Protein AF-V4BRK0-F1 (afdb_monomer_lite)

Sequence (216 aa):
MAEYRLHLIKKYFLTGMKQGEILQSLSERNGINLSRRQLQNIMYAENLYKRRNWADIMTVVEFIMEEHIGSGSLHGYRWMYQKLKQNGLKSRKEEVRLLMSILDPEGDELDSVTEVWDNHIIRPTTNQHVPSGRPIVMFSAPELYNVQDYKTLIENNQILICREETMFRKAIPCDEDIYDICMLLMIENAMQYPTDAYKALDLYLELRETILEILR

Secondary structure (DSSP, 8-state):
-HHHHHHHHHHHHHTT--HHHHHHHHHHHH-----HHHHHHHHHHTT--TT--PPPHHHHHHHHHHHHHTGGGG--HHHHHHHHHHTT----HHHHHHHHHHH-HHHHHHHHHHHHHHT--BPP-S-TTS--BS--HHHH-GGGGTPPP------HHHHHHHHHHS----S-SS-HHHHHHHHHHHHHTTPPPPSSHHHHHHHHHHHHHHHHHHT-

Structure (mmCIF, N/CA/C/O backbone):
data_AF-V4BRK0-F1
#
_entry.id   AF-V4BRK0-F1
#
loop_
_atom_site.group_PDB
_atom_site.id
_atom_site.type_symbol
_atom_site.label_atom_id
_atom_site.label_alt_id
_atom_site.label_comp_id
_atom_site.label_asym_id
_atom_site.label_entity_id
_atom_site.label_seq_id
_atom_site.pdbx_PDB_ins_code
_atom_site.Cartn_x
_atom_site.Cartn_y
_atom_site.Cartn_z
_atom_site.occupancy
_atom_site.B_iso_or_equiv
_atom_site.auth_seq_id
_atom_site.auth_comp_id
_atom_site.auth_asym_id
_atom_site.auth_atom_id
_atom_site.pdbx_PDB_model_num
ATOM 1 N N . MET A 1 1 ? -46.932 0.886 6.766 1.00 58.09 1 MET A N 1
ATOM 2 C CA . MET A 1 1 ? -46.090 0.463 7.918 1.00 58.09 1 MET A CA 1
ATOM 3 C C . MET A 1 1 ? -44.805 -0.261 7.504 1.00 58.09 1 MET A C 1
ATOM 5 O O . MET A 1 1 ? -43.752 0.093 8.021 1.00 58.09 1 MET A O 1
ATOM 9 N N . ALA A 1 2 ? -44.845 -1.239 6.587 1.00 65.31 2 ALA A N 1
ATOM 10 C CA . ALA A 1 2 ? -43.646 -1.986 6.173 1.00 65.31 2 ALA A CA 1
ATOM 11 C C . ALA A 1 2 ? -42.580 -1.120 5.463 1.00 65.31 2 ALA A C 1
ATOM 13 O O . ALA A 1 2 ? -41.396 -1.260 5.763 1.00 65.31 2 ALA A O 1
ATOM 14 N N . GLU A 1 3 ? -42.9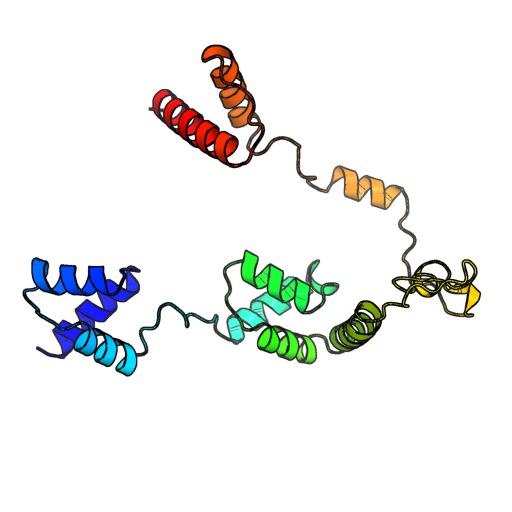96 -0.185 4.604 1.00 74.25 3 GLU A N 1
ATOM 15 C CA . GLU A 1 3 ? -42.093 0.742 3.896 1.00 74.25 3 GLU A CA 1
ATOM 16 C C . GLU A 1 3 ? -41.382 1.721 4.837 1.00 74.25 3 GLU A C 1
ATOM 18 O O . GLU A 1 3 ? -40.178 1.927 4.721 1.00 74.25 3 GLU A O 1
ATOM 23 N N . TYR A 1 4 ? -42.094 2.261 5.832 1.00 81.19 4 TYR A N 1
ATOM 24 C CA . TYR A 1 4 ? -41.513 3.152 6.843 1.00 81.19 4 TYR A CA 1
ATOM 25 C C . TYR A 1 4 ? -40.415 2.451 7.658 1.00 81.19 4 TYR A C 1
ATOM 27 O O . TYR A 1 4 ? -39.326 2.990 7.859 1.00 81.19 4 TYR A O 1
ATOM 35 N N . ARG A 1 5 ? -40.666 1.198 8.058 1.00 83.44 5 ARG A N 1
ATOM 36 C CA . ARG A 1 5 ? -39.681 0.355 8.748 1.00 83.44 5 ARG A CA 1
ATOM 37 C C . ARG A 1 5 ? -38.446 0.100 7.882 1.00 83.44 5 ARG A C 1
ATOM 39 O O . ARG A 1 5 ? -37.326 0.187 8.377 1.00 83.44 5 ARG A O 1
ATOM 46 N N . LEU A 1 6 ? -38.645 -0.215 6.603 1.00 84.88 6 LEU A N 1
ATOM 47 C CA . LEU A 1 6 ? -37.551 -0.464 5.668 1.00 84.88 6 LEU A CA 1
ATOM 48 C C . LEU A 1 6 ? -36.697 0.791 5.441 1.00 84.88 6 LEU A C 1
ATOM 50 O O . LEU A 1 6 ? -35.468 0.710 5.453 1.00 84.88 6 LEU A O 1
ATOM 54 N N . HIS A 1 7 ? -37.335 1.952 5.292 1.00 86.81 7 HIS A N 1
ATOM 55 C CA . HIS A 1 7 ? -36.650 3.232 5.136 1.00 86.81 7 HIS A CA 1
ATOM 56 C C . HIS A 1 7 ? -35.736 3.545 6.333 1.00 86.81 7 HIS A C 1
ATOM 58 O O . HIS A 1 7 ? -34.575 3.906 6.143 1.00 86.81 7 HIS A O 1
ATOM 64 N N . LEU A 1 8 ? -36.215 3.334 7.564 1.00 86.38 8 LEU A N 1
ATOM 65 C CA . LEU A 1 8 ? -35.407 3.522 8.775 1.00 86.38 8 LEU A CA 1
ATOM 66 C C . LEU A 1 8 ? -34.223 2.549 8.848 1.00 86.38 8 LEU A C 1
ATOM 68 O O . LEU A 1 8 ? -33.114 2.965 9.173 1.00 86.38 8 LEU A O 1
ATOM 72 N N . ILE A 1 9 ? -34.425 1.276 8.490 1.00 86.06 9 ILE A N 1
ATOM 73 C CA . ILE A 1 9 ? -33.341 0.281 8.439 1.00 86.06 9 ILE A CA 1
ATOM 74 C C . ILE A 1 9 ? -32.265 0.703 7.430 1.00 86.06 9 ILE A C 1
ATOM 76 O O . ILE A 1 9 ? -31.080 0.659 7.759 1.00 86.06 9 ILE A O 1
ATOM 80 N N . LYS A 1 10 ? -32.661 1.161 6.233 1.00 84.50 10 LYS A N 1
ATOM 81 C CA . LYS A 1 10 ? -31.732 1.691 5.221 1.00 84.50 10 LYS A CA 1
ATOM 82 C C . LYS A 1 10 ? -30.979 2.910 5.746 1.00 84.50 10 LYS A C 1
ATOM 84 O O . LYS A 1 10 ? -29.757 2.947 5.652 1.00 84.50 10 LYS A O 1
ATOM 89 N N . LYS A 1 11 ? -31.682 3.862 6.366 1.00 85.88 11 LYS A N 1
ATOM 90 C CA . LYS A 1 11 ? -31.081 5.061 6.963 1.00 85.88 11 LYS A CA 1
ATOM 91 C C . LYS A 1 11 ? -30.026 4.705 8.014 1.00 85.88 11 LYS A C 1
ATOM 93 O O . LYS A 1 11 ? -28.896 5.168 7.908 1.00 85.88 11 LYS A O 1
ATOM 98 N N . TYR A 1 12 ? -30.360 3.849 8.982 1.00 85.81 12 TYR A N 1
ATOM 99 C CA . TYR A 1 12 ? -29.426 3.458 10.043 1.00 85.81 12 TYR A CA 1
ATOM 100 C C . TYR A 1 12 ? -28.247 2.626 9.523 1.00 85.81 12 TYR A C 1
ATOM 102 O O . TYR A 1 12 ? -27.116 2.760 9.997 1.00 85.81 12 TYR A O 1
ATOM 110 N N . PHE A 1 13 ? -28.482 1.804 8.501 1.00 82.62 13 PHE A N 1
ATOM 111 C CA . PHE A 1 13 ? -27.421 1.065 7.830 1.00 82.62 13 PHE A CA 1
ATOM 112 C C . PHE A 1 13 ? -26.445 1.988 7.084 1.00 82.62 13 PHE A C 1
ATOM 114 O O . PHE A 1 13 ? -25.233 1.831 7.239 1.00 82.62 13 PHE A O 1
ATOM 121 N N . LEU A 1 14 ? -26.954 2.969 6.329 1.00 76.50 14 LEU A N 1
ATOM 122 C CA . LEU A 1 14 ? -26.145 3.946 5.589 1.00 76.50 14 LEU A CA 1
ATOM 123 C C . LEU A 1 14 ? -25.337 4.860 6.520 1.00 76.50 14 LEU A C 1
ATOM 125 O O . LEU A 1 14 ? -24.230 5.251 6.171 1.00 76.50 14 LEU A O 1
ATOM 129 N N . THR A 1 15 ? -25.819 5.117 7.740 1.00 76.12 15 THR A N 1
ATOM 130 C CA . THR A 1 15 ? -25.039 5.810 8.784 1.00 76.12 15 THR A CA 1
ATOM 131 C C . THR A 1 15 ? -23.929 4.951 9.407 1.00 76.12 15 THR A C 1
ATOM 133 O O . THR A 1 15 ? -23.269 5.381 10.346 1.00 76.12 15 THR A O 1
ATOM 136 N N . GLY A 1 16 ? -23.716 3.721 8.925 1.00 75.94 16 GLY A N 1
ATOM 137 C CA . GLY A 1 16 ? -22.614 2.860 9.354 1.00 75.94 16 GLY A CA 1
ATOM 138 C C . GLY A 1 16 ? -22.873 2.055 10.632 1.00 75.94 16 GLY A C 1
AT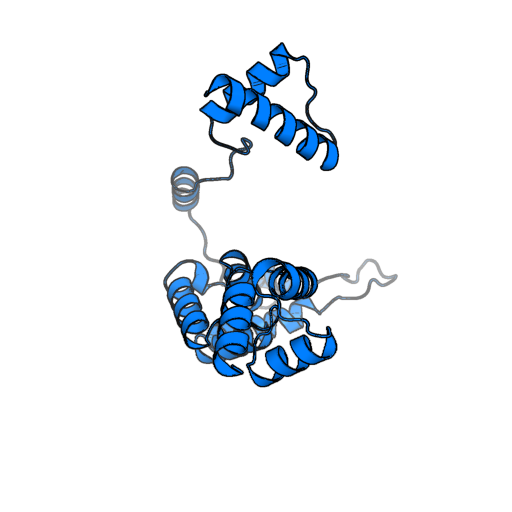OM 139 O O . GLY A 1 16 ? -21.994 1.294 11.050 1.00 75.94 16 GLY A O 1
ATOM 140 N N . MET A 1 17 ? -24.075 2.123 11.215 1.00 80.50 17 MET A N 1
ATOM 141 C CA . MET A 1 17 ? -24.416 1.467 12.486 1.00 80.50 17 MET A CA 1
ATOM 142 C C . MET A 1 17 ? -24.363 -0.061 12.391 1.00 80.50 17 MET A C 1
ATOM 144 O O . MET A 1 17 ? -24.705 -0.665 11.368 1.00 80.50 17 MET A O 1
ATOM 148 N N . LYS A 1 18 ? -23.846 -0.745 13.416 1.00 84.31 18 LYS A N 1
ATOM 149 C CA . LYS A 1 18 ? -23.815 -2.222 13.491 1.00 84.31 18 LYS A CA 1
ATOM 150 C C . LYS A 1 18 ? -25.225 -2.777 13.703 1.00 84.31 18 LYS A C 1
ATOM 152 O O . LYS A 1 18 ? -26.097 -2.101 14.220 1.00 84.31 18 LYS A O 1
ATOM 157 N N . GLN A 1 19 ? -25.449 -4.049 13.358 1.00 83.94 19 GLN A N 1
ATOM 158 C CA . GLN A 1 19 ? -26.771 -4.683 13.506 1.00 83.94 19 GLN A CA 1
ATOM 159 C C . GLN A 1 19 ? -27.337 -4.569 14.933 1.00 83.94 19 GLN A C 1
ATOM 161 O O . GLN A 1 19 ? -28.539 -4.417 15.084 1.00 83.94 19 GLN A O 1
ATOM 166 N N . GLY A 1 20 ? -26.486 -4.617 15.967 1.00 84.06 20 GLY A N 1
ATOM 167 C CA . GLY A 1 20 ? -26.919 -4.400 17.355 1.00 84.06 20 GLY A CA 1
ATOM 168 C C . GLY A 1 20 ? -27.417 -2.974 17.611 1.00 84.06 20 GLY A C 1
ATOM 169 O O . GLY A 1 20 ? -28.488 -2.798 18.174 1.00 84.06 20 GLY A O 1
ATOM 170 N N . GLU A 1 21 ? -26.697 -1.971 17.110 1.00 86.81 21 GLU A N 1
ATOM 171 C CA . GLU A 1 21 ? -27.041 -0.545 17.240 1.00 86.81 21 GLU A CA 1
ATOM 172 C C . GLU A 1 21 ? -28.312 -0.186 16.454 1.00 86.81 21 GLU A C 1
ATOM 174 O O . GLU A 1 21 ? -29.131 0.603 16.922 1.00 86.81 21 GLU A O 1
ATOM 179 N N . ILE A 1 22 ? -28.508 -0.805 15.281 1.00 86.81 22 ILE A N 1
ATOM 180 C CA . ILE A 1 22 ? -29.726 -0.650 14.472 1.00 86.81 22 ILE A CA 1
ATOM 181 C C . ILE A 1 22 ? -30.937 -1.207 15.231 1.00 86.81 22 ILE A C 1
ATOM 183 O O . ILE A 1 22 ? -31.971 -0.548 15.283 1.00 86.81 22 ILE A O 1
ATOM 187 N N . LEU A 1 23 ? -30.819 -2.395 15.839 1.00 88.50 23 LEU A N 1
ATOM 188 C CA . LEU A 1 23 ? -31.896 -2.980 16.649 1.00 88.50 23 LEU A CA 1
ATOM 189 C C . LEU A 1 23 ? -32.242 -2.096 17.847 1.00 88.50 23 LEU A C 1
ATOM 191 O O . LEU A 1 23 ? -33.418 -1.837 18.093 1.00 88.50 23 LEU A O 1
ATOM 195 N N . GLN A 1 24 ? -31.221 -1.608 18.550 1.00 88.19 24 GLN A N 1
ATOM 196 C CA . GLN A 1 24 ? -31.407 -0.758 19.717 1.00 88.19 24 GLN A CA 1
ATOM 197 C C . GLN A 1 24 ? -32.083 0.564 19.339 1.00 88.19 24 GLN A C 1
ATOM 199 O O . GLN A 1 24 ? -33.115 0.905 19.913 1.00 88.19 24 GLN A O 1
ATOM 204 N N . SER A 1 25 ? -31.603 1.226 18.283 1.00 87.25 25 SER A N 1
ATOM 205 C CA . SER A 1 25 ? -32.178 2.480 17.777 1.00 87.25 25 SER A CA 1
ATOM 206 C C . SER A 1 25 ? -33.621 2.316 17.297 1.00 87.25 25 SER A C 1
ATOM 208 O O . SER A 1 25 ? -34.457 3.171 17.582 1.00 87.25 25 SER A O 1
ATOM 210 N N . LEU A 1 26 ? -33.939 1.208 16.617 1.00 87.50 26 LEU A N 1
ATOM 211 C CA . LEU A 1 26 ? -35.307 0.908 16.183 1.00 87.50 26 LEU A CA 1
ATOM 212 C C . LEU A 1 26 ? -36.248 0.669 17.370 1.00 87.50 26 LEU A C 1
ATOM 214 O O . LEU A 1 26 ? -37.394 1.119 17.320 1.00 87.50 26 LEU A O 1
ATOM 218 N N . SER A 1 27 ? -35.768 0.014 18.433 1.00 88.00 27 SER A N 1
ATOM 219 C CA . SER A 1 27 ? -36.571 -0.242 19.634 1.00 88.00 27 SER A CA 1
ATOM 220 C C . SER A 1 27 ? -36.786 1.018 20.480 1.00 88.00 27 SER A C 1
ATOM 222 O O . SER A 1 27 ? -37.924 1.327 20.822 1.00 88.00 27 SER A O 1
ATOM 224 N N . GLU A 1 28 ? -35.728 1.792 20.746 1.00 85.31 28 GLU A N 1
ATOM 225 C CA . GLU A 1 28 ? -35.750 2.922 21.685 1.00 85.31 28 GLU A CA 1
ATOM 226 C C . GLU A 1 28 ? -36.329 4.198 21.065 1.00 85.31 28 GLU A C 1
ATOM 228 O O . GLU A 1 28 ? -37.026 4.949 21.742 1.00 85.31 28 GLU A O 1
ATOM 233 N N . ARG A 1 29 ? -36.055 4.466 19.779 1.00 84.06 29 ARG A N 1
ATOM 234 C CA . ARG A 1 29 ? -36.434 5.737 19.129 1.00 84.06 29 ARG A CA 1
ATOM 235 C C . ARG A 1 29 ? -37.677 5.637 18.257 1.00 84.06 29 ARG A C 1
ATOM 237 O O . ARG A 1 29 ? -38.338 6.646 18.030 1.00 84.06 29 ARG A O 1
ATOM 244 N N . ASN A 1 30 ? -37.981 4.450 17.733 1.00 82.00 30 ASN A N 1
ATOM 245 C CA . ASN A 1 30 ? -39.079 4.255 16.782 1.00 82.00 30 ASN A CA 1
ATOM 246 C C . ASN A 1 30 ? -40.147 3.271 17.278 1.00 82.00 30 ASN A C 1
ATOM 248 O O . ASN A 1 30 ? -41.150 3.095 16.589 1.00 82.00 30 ASN A O 1
ATOM 252 N N . GLY A 1 31 ? -39.947 2.629 18.437 1.00 83.75 31 GLY A N 1
ATOM 253 C CA . GLY A 1 31 ? -40.884 1.655 19.004 1.00 83.75 31 GLY A CA 1
ATOM 254 C C . GLY A 1 31 ? -41.028 0.371 18.179 1.00 83.75 31 GLY A C 1
ATOM 255 O O . GLY A 1 31 ? -42.014 -0.352 18.322 1.00 83.75 31 GLY A O 1
ATOM 256 N N . ILE A 1 32 ? -40.077 0.080 17.285 1.00 84.81 32 ILE A N 1
ATOM 257 C CA . ILE A 1 32 ? -40.111 -1.084 16.398 1.00 84.81 32 ILE A CA 1
ATOM 258 C C . ILE A 1 32 ? -39.227 -2.182 16.989 1.00 84.81 32 ILE A C 1
ATOM 260 O O . ILE A 1 32 ? -38.004 -2.159 16.858 1.00 84.81 32 ILE A O 1
ATOM 264 N N . ASN A 1 33 ? -39.859 -3.198 17.574 1.00 84.38 33 ASN A N 1
ATOM 265 C CA . ASN A 1 33 ? -39.162 -4.385 18.059 1.00 84.38 33 ASN A CA 1
ATOM 266 C C . ASN A 1 33 ? -38.961 -5.400 16.926 1.00 84.38 33 ASN A C 1
ATOM 268 O O . ASN A 1 33 ? -39.922 -5.937 16.372 1.00 84.38 33 ASN A O 1
ATOM 272 N N . LEU A 1 34 ? -37.700 -5.675 16.590 1.00 83.69 34 LEU A N 1
ATOM 273 C CA . LEU A 1 34 ? -37.308 -6.711 15.636 1.00 83.69 34 LEU A CA 1
ATOM 274 C C . LEU A 1 34 ? -36.347 -7.687 16.299 1.00 83.69 34 LEU A C 1
ATOM 276 O O . LEU A 1 34 ? -35.452 -7.296 17.045 1.00 83.69 34 LEU A O 1
ATOM 280 N N . SER A 1 35 ? -36.476 -8.967 15.967 1.00 87.12 35 SER A N 1
ATOM 281 C CA . SER A 1 35 ? -35.426 -9.926 16.283 1.00 87.12 35 SER A CA 1
ATOM 282 C C . SER A 1 35 ? -34.233 -9.738 15.346 1.00 87.12 35 SER A C 1
ATOM 284 O O . SER A 1 35 ? -34.364 -9.303 14.196 1.00 87.12 35 SER A O 1
ATOM 286 N N . ARG A 1 36 ? -33.048 -10.155 15.801 1.00 84.88 36 ARG A N 1
ATOM 287 C CA . ARG A 1 36 ? -31.826 -10.124 14.985 1.00 84.88 36 ARG A CA 1
ATOM 288 C C . ARG A 1 36 ? -31.986 -10.865 13.655 1.00 84.88 36 ARG A C 1
ATOM 290 O O . ARG A 1 36 ? -31.493 -10.390 12.638 1.00 84.88 36 ARG A O 1
ATOM 297 N N . ARG A 1 37 ? -32.720 -11.983 13.653 1.00 82.75 37 ARG A N 1
ATOM 298 C CA . ARG A 1 37 ? -33.046 -12.753 12.442 1.00 82.75 37 ARG A CA 1
ATOM 299 C C . ARG A 1 37 ? -33.942 -11.973 11.483 1.00 82.75 37 ARG A C 1
ATOM 301 O O . ARG A 1 37 ? -33.699 -11.998 10.285 1.00 82.75 37 ARG A O 1
ATOM 308 N N . GLN A 1 38 ? -34.944 -11.258 11.991 1.00 86.31 38 GLN A N 1
ATOM 309 C CA . GLN A 1 38 ? -35.825 -10.440 11.152 1.00 86.31 38 GLN A CA 1
ATOM 310 C C . GLN A 1 38 ? -35.063 -9.282 10.507 1.00 86.31 38 GLN A C 1
ATOM 312 O O . GLN A 1 38 ? -35.210 -9.058 9.308 1.00 86.31 38 GLN A O 1
ATOM 317 N N . LEU A 1 39 ? -34.207 -8.595 11.272 1.00 86.31 39 LEU A N 1
ATOM 318 C CA . LEU A 1 39 ? -33.345 -7.552 10.719 1.00 86.31 39 LEU A CA 1
ATOM 319 C C . LEU A 1 39 ? -32.400 -8.124 9.656 1.00 86.31 39 LEU A C 1
ATOM 321 O O . LEU A 1 39 ? -32.278 -7.547 8.583 1.00 86.31 39 LEU A O 1
ATOM 325 N N . GLN A 1 40 ? -31.774 -9.274 9.922 1.00 85.62 40 GLN A N 1
ATOM 326 C CA . GLN A 1 40 ? -30.908 -9.938 8.949 1.00 85.62 40 GLN A CA 1
ATOM 327 C C . GLN A 1 40 ? -31.669 -10.297 7.674 1.00 85.62 40 GLN A C 1
ATOM 329 O O . GLN A 1 40 ? -31.221 -9.908 6.607 1.00 85.62 40 GLN A O 1
ATOM 334 N N . ASN A 1 41 ? -32.831 -10.945 7.759 1.00 87.50 41 ASN A N 1
ATOM 335 C CA . ASN A 1 41 ? -33.621 -11.310 6.580 1.00 87.50 41 ASN A CA 1
ATOM 336 C C . ASN A 1 41 ? -34.007 -10.087 5.734 1.00 87.50 41 ASN A C 1
ATOM 338 O O . ASN A 1 41 ? -33.907 -10.142 4.513 1.00 87.50 41 ASN A O 1
ATOM 342 N N . ILE A 1 42 ? -34.385 -8.973 6.375 1.00 85.69 42 ILE A N 1
ATOM 343 C CA . ILE A 1 42 ? -34.686 -7.714 5.678 1.00 85.69 42 ILE A CA 1
ATOM 344 C C . ILE A 1 42 ? -33.422 -7.149 5.019 1.00 85.69 42 ILE A C 1
ATOM 346 O O . ILE A 1 42 ? -33.454 -6.773 3.855 1.00 85.69 42 ILE A O 1
ATOM 350 N N . MET A 1 43 ? -32.290 -7.129 5.727 1.00 82.50 43 MET A N 1
ATOM 351 C CA . MET A 1 43 ? -31.018 -6.670 5.163 1.00 82.50 43 MET A CA 1
ATOM 352 C C . MET A 1 43 ? -30.541 -7.553 4.001 1.00 82.50 43 MET A C 1
ATOM 354 O O . MET A 1 43 ? -30.009 -7.024 3.032 1.00 82.50 43 MET A O 1
ATOM 358 N N . TYR A 1 44 ? -30.748 -8.871 4.079 1.00 81.38 44 TYR A N 1
ATOM 359 C CA . TYR A 1 44 ? -30.412 -9.820 3.016 1.00 81.38 44 TYR A CA 1
ATOM 360 C C . TYR A 1 44 ? -31.274 -9.589 1.770 1.00 81.38 44 TYR A C 1
ATOM 362 O O . TYR A 1 44 ? -30.732 -9.475 0.672 1.00 81.38 44 TYR A O 1
ATOM 370 N N . ALA A 1 45 ? -32.594 -9.470 1.946 1.00 81.50 45 ALA A N 1
ATOM 371 C CA . ALA A 1 45 ? -33.538 -9.212 0.856 1.00 81.50 45 ALA A CA 1
ATOM 372 C C . ALA A 1 45 ? -33.275 -7.869 0.150 1.00 81.50 45 ALA A C 1
ATOM 374 O O . ALA A 1 45 ? -33.509 -7.737 -1.045 1.00 81.50 45 ALA A O 1
ATOM 375 N N . GLU A 1 46 ? -32.740 -6.893 0.883 1.00 80.69 46 GLU A N 1
ATOM 376 C CA . GLU A 1 46 ? -32.497 -5.525 0.409 1.00 80.69 46 GLU A CA 1
ATOM 377 C C . GLU A 1 46 ? -31.024 -5.259 0.064 1.00 80.69 46 GLU A C 1
ATOM 379 O O . GLU A 1 46 ? -30.628 -4.115 -0.147 1.00 80.69 46 GLU A O 1
ATOM 384 N N . ASN A 1 47 ? -30.197 -6.310 0.020 1.00 73.88 47 ASN A N 1
ATOM 385 C CA . ASN A 1 47 ? -28.767 -6.259 -0.299 1.00 73.88 47 ASN A CA 1
ATOM 386 C C . ASN A 1 47 ? -27.906 -5.336 0.594 1.00 73.88 47 ASN A C 1
ATOM 388 O O . ASN A 1 47 ? -26.836 -4.873 0.194 1.00 73.88 47 ASN A O 1
ATOM 392 N N . LEU A 1 48 ? -28.320 -5.100 1.838 1.00 73.19 48 LEU A N 1
ATOM 393 C CA . LEU A 1 48 ? -27.641 -4.218 2.791 1.00 73.19 48 LEU A CA 1
ATOM 394 C C . LEU A 1 48 ? -26.491 -4.952 3.508 1.00 73.19 48 LEU A C 1
ATOM 396 O O . LEU A 1 48 ? -26.605 -5.356 4.669 1.00 73.19 48 LEU A O 1
ATOM 400 N N . TYR A 1 49 ? -25.355 -5.129 2.823 1.00 70.81 49 TYR A N 1
ATOM 401 C CA . TYR A 1 49 ? -24.174 -5.827 3.356 1.00 70.81 49 TYR A CA 1
ATOM 402 C C . TYR A 1 49 ? -22.978 -4.899 3.589 1.00 70.81 49 TYR A C 1
ATOM 404 O O . TYR A 1 49 ? -22.410 -4.348 2.652 1.00 70.81 49 TYR A O 1
ATOM 412 N N . LYS A 1 50 ? -22.482 -4.820 4.833 1.00 61.72 50 LYS A N 1
ATOM 413 C CA . LYS A 1 50 ? -21.280 -4.019 5.162 1.00 61.72 50 LYS A CA 1
ATOM 414 C C . LYS A 1 50 ? -19.988 -4.509 4.491 1.00 61.72 50 LYS A C 1
ATOM 416 O O . LYS A 1 50 ? -19.034 -3.752 4.364 1.00 61.72 50 LYS A O 1
ATOM 421 N N . ARG A 1 51 ? -19.927 -5.792 4.113 1.00 54.84 51 ARG A N 1
ATOM 422 C CA . ARG A 1 51 ? -18.729 -6.458 3.561 1.00 54.84 51 ARG A CA 1
ATOM 423 C C . ARG A 1 51 ? -18.705 -6.533 2.029 1.00 54.84 51 ARG A C 1
ATOM 425 O O . ARG A 1 51 ? -17.809 -7.163 1.485 1.00 54.84 51 ARG A O 1
ATOM 432 N N . ARG A 1 52 ? -19.670 -5.918 1.340 1.00 53.91 52 ARG A N 1
ATOM 433 C CA . ARG A 1 52 ? -19.844 -6.054 -0.115 1.00 53.91 52 ARG A CA 1
ATOM 434 C C . ARG A 1 52 ? -19.940 -4.703 -0.830 1.00 53.91 52 ARG A C 1
ATOM 436 O O . ARG A 1 52 ? -20.596 -4.614 -1.855 1.00 53.91 52 ARG A O 1
ATOM 443 N N . ASN A 1 53 ? -19.307 -3.665 -0.283 1.00 60.25 53 ASN A N 1
ATOM 444 C CA . ASN A 1 53 ? -19.158 -2.384 -0.974 1.00 60.25 53 ASN A CA 1
ATOM 445 C C . ASN A 1 53 ? -17.934 -2.462 -1.896 1.00 60.25 53 ASN A C 1
ATOM 447 O O . ASN A 1 53 ? -16.887 -1.888 -1.595 1.00 60.25 53 ASN A O 1
ATOM 451 N N . TRP A 1 54 ? -18.029 -3.321 -2.913 1.00 71.88 54 TRP A N 1
ATOM 452 C CA . TRP A 1 54 ? -17.048 -3.364 -3.990 1.00 71.88 54 TRP A CA 1
ATOM 453 C C . TRP A 1 54 ? -17.204 -2.083 -4.797 1.00 71.88 54 TRP A C 1
ATOM 455 O O . TRP A 1 54 ? -18.332 -1.640 -5.018 1.00 71.88 54 TRP A O 1
ATOM 465 N N . ALA A 1 55 ? -16.083 -1.480 -5.173 1.00 75.44 55 ALA A N 1
ATOM 466 C CA . ALA A 1 55 ? -16.102 -0.405 -6.145 1.00 75.44 55 ALA A CA 1
ATOM 467 C C . ALA A 1 55 ? -16.762 -0.922 -7.427 1.00 75.44 55 ALA A C 1
ATOM 469 O O . ALA A 1 55 ? -16.620 -2.102 -7.768 1.00 75.44 55 ALA A O 1
ATOM 470 N N . ASP A 1 56 ? -17.510 -0.049 -8.096 1.00 83.19 56 ASP A N 1
ATOM 471 C CA . ASP A 1 56 ? -18.033 -0.383 -9.409 1.00 83.19 56 ASP A CA 1
ATOM 472 C C . ASP A 1 56 ? -16.872 -0.677 -10.364 1.00 83.19 56 ASP A C 1
ATOM 474 O O . ASP A 1 56 ? -15.793 -0.087 -10.246 1.00 83.19 56 ASP A O 1
ATOM 478 N N . ILE A 1 57 ? -17.087 -1.605 -11.297 1.00 84.38 57 ILE A N 1
ATOM 479 C CA . ILE A 1 57 ? -16.036 -2.040 -12.223 1.00 84.38 57 ILE A CA 1
ATOM 480 C C . ILE A 1 57 ? -15.518 -0.839 -13.017 1.00 84.38 57 ILE A C 1
ATOM 482 O O . ILE A 1 57 ? -14.306 -0.710 -13.176 1.00 84.38 57 ILE A O 1
ATOM 486 N N . MET A 1 58 ? -16.403 0.074 -13.434 1.00 85.94 58 MET A N 1
ATOM 487 C CA . MET A 1 58 ? -16.003 1.276 -14.168 1.00 85.94 58 MET A CA 1
ATOM 488 C C . MET A 1 58 ? -15.101 2.180 -13.332 1.00 85.94 58 MET A C 1
ATOM 490 O O . MET A 1 58 ? -14.080 2.630 -13.831 1.00 85.94 58 MET A O 1
ATOM 494 N N . THR A 1 59 ? -15.395 2.359 -12.042 1.00 87.31 59 THR A N 1
ATOM 495 C CA . THR A 1 59 ? -14.541 3.140 -11.132 1.00 87.31 59 THR A CA 1
ATOM 496 C C . THR A 1 59 ? -13.147 2.526 -10.981 1.00 87.31 59 THR A C 1
ATOM 498 O O . THR A 1 59 ? -12.157 3.243 -10.871 1.00 87.31 59 THR A O 1
ATOM 501 N N . VAL A 1 60 ? -13.048 1.193 -10.966 1.00 87.88 60 VAL A N 1
ATOM 502 C CA . VAL A 1 60 ? -11.750 0.502 -10.911 1.00 87.88 60 VAL A CA 1
ATOM 503 C C . VAL A 1 60 ? -10.989 0.679 -12.225 1.00 87.88 60 VAL A C 1
ATOM 505 O O . VAL A 1 60 ? -9.787 0.917 -12.189 1.00 87.88 60 VAL A O 1
ATOM 508 N N . VAL A 1 61 ? -11.672 0.594 -13.369 1.00 89.88 61 VAL A N 1
ATOM 509 C CA . VAL A 1 61 ? -11.071 0.810 -14.694 1.00 89.88 61 VAL A CA 1
ATOM 510 C C . VAL A 1 61 ? -10.571 2.243 -14.848 1.00 89.88 61 VAL A C 1
ATOM 512 O O . VAL A 1 61 ? -9.425 2.428 -15.237 1.00 89.88 61 VAL A O 1
ATOM 515 N N . GLU A 1 62 ? -11.390 3.237 -14.502 1.00 90.69 62 GLU A N 1
ATOM 516 C CA . GLU A 1 62 ? -11.013 4.656 -14.536 1.00 90.69 62 GLU A CA 1
ATOM 517 C C . GLU A 1 62 ? -9.758 4.905 -13.696 1.00 90.69 62 GLU A C 1
ATOM 519 O O . GLU A 1 62 ? -8.791 5.471 -14.197 1.00 90.69 62 GLU A O 1
ATOM 524 N N . PHE A 1 63 ? -9.719 4.374 -12.469 1.00 90.19 63 PHE A N 1
ATOM 525 C CA . PHE A 1 63 ? -8.544 4.475 -11.604 1.00 90.19 63 PHE A CA 1
ATOM 526 C C . PHE A 1 63 ? -7.293 3.840 -12.230 1.00 90.19 63 PHE A C 1
ATOM 528 O O . PHE A 1 63 ? -6.215 4.428 -12.200 1.00 90.19 63 PHE A O 1
ATOM 535 N N . ILE A 1 64 ? -7.421 2.633 -12.792 1.00 88.94 64 ILE A N 1
ATOM 536 C CA . ILE A 1 64 ? -6.297 1.941 -13.435 1.00 88.94 64 ILE A CA 1
ATOM 537 C C . ILE A 1 64 ? -5.792 2.768 -14.625 1.00 88.94 64 ILE A C 1
ATOM 539 O O . ILE A 1 64 ? -4.592 3.006 -14.735 1.00 88.94 64 ILE A O 1
ATOM 543 N N . MET A 1 65 ? -6.691 3.257 -15.481 1.00 86.94 65 MET A N 1
ATOM 544 C CA . MET A 1 65 ? -6.327 4.075 -16.638 1.00 86.94 65 MET A CA 1
ATOM 545 C C . MET A 1 65 ? -5.646 5.390 -16.234 1.00 86.94 65 MET A C 1
ATOM 547 O O . MET A 1 65 ? -4.647 5.758 -16.847 1.00 86.94 65 MET A O 1
ATOM 551 N N . GLU A 1 66 ? -6.132 6.073 -15.194 1.00 87.62 66 GLU A N 1
ATOM 552 C CA . GLU A 1 66 ? -5.489 7.278 -14.649 1.00 87.62 66 GLU A CA 1
ATOM 553 C C . GLU A 1 66 ? -4.076 6.990 -14.127 1.00 87.62 66 GLU A C 1
ATOM 555 O O . GLU A 1 66 ? -3.138 7.737 -14.413 1.00 87.62 66 GLU A O 1
ATOM 560 N N . GLU A 1 67 ? -3.891 5.880 -13.412 1.00 87.06 67 GLU A N 1
ATOM 561 C CA . GLU A 1 67 ? -2.573 5.464 -12.934 1.00 87.06 67 GLU A CA 1
ATOM 562 C C . GLU A 1 67 ? -1.620 5.140 -14.095 1.00 87.06 67 GLU A C 1
ATOM 564 O O . GLU A 1 67 ? -0.459 5.556 -14.059 1.00 87.06 67 GLU A O 1
ATOM 569 N N . HIS A 1 68 ? -2.095 4.472 -15.152 1.00 80.56 68 HIS A N 1
ATOM 570 C CA . HIS A 1 68 ? -1.290 4.159 -16.341 1.00 80.56 68 HIS A CA 1
ATOM 571 C C . HIS A 1 68 ? -0.832 5.395 -17.130 1.00 80.56 68 HIS A C 1
ATOM 573 O O . HIS A 1 68 ? 0.171 5.309 -17.835 1.00 80.56 68 HIS A O 1
ATOM 579 N N . ILE A 1 69 ? -1.506 6.544 -17.007 1.00 78.62 69 ILE A N 1
ATOM 580 C CA . ILE A 1 69 ? -1.036 7.810 -17.602 1.00 78.62 69 ILE A CA 1
ATOM 581 C C . ILE A 1 69 ? 0.208 8.337 -16.865 1.00 78.62 69 ILE A C 1
ATOM 583 O O . ILE A 1 69 ? 1.044 9.022 -17.456 1.00 78.62 69 ILE A O 1
ATOM 587 N N . GLY A 1 70 ? 0.334 8.035 -15.572 1.00 74.62 70 GLY A N 1
ATOM 588 C CA . GLY A 1 70 ? 1.425 8.502 -14.723 1.00 74.62 70 GLY A CA 1
ATOM 589 C C . GLY A 1 70 ? 2.477 7.432 -14.435 1.00 74.62 70 GLY A C 1
ATOM 590 O O . GLY A 1 70 ? 2.825 6.591 -15.258 1.00 74.62 70 GLY A O 1
ATOM 591 N N . SER A 1 71 ? 2.987 7.448 -13.201 1.00 72.25 71 SER A N 1
ATOM 592 C CA . SER A 1 71 ? 3.957 6.453 -12.716 1.00 72.25 71 SER A CA 1
ATOM 593 C C . SER A 1 71 ? 3.398 5.024 -12.653 1.00 72.25 71 SER A C 1
ATOM 595 O O . SER A 1 71 ? 4.164 4.075 -12.496 1.00 72.25 71 SER A O 1
ATOM 597 N N . GLY A 1 72 ? 2.075 4.856 -12.748 1.00 65.75 72 GLY A N 1
ATOM 598 C CA . GLY A 1 72 ? 1.371 3.578 -12.706 1.00 65.75 72 GLY A CA 1
ATOM 599 C C . GLY A 1 72 ? 1.679 2.646 -13.876 1.00 65.75 72 GLY A C 1
ATOM 600 O O . GLY A 1 72 ? 1.522 1.445 -13.699 1.00 65.75 72 GLY A O 1
ATOM 601 N N . SER A 1 73 ? 2.192 3.154 -15.004 1.00 74.00 73 SER A N 1
ATOM 602 C CA . SER A 1 73 ? 2.403 2.352 -16.220 1.00 74.00 73 SER A CA 1
ATOM 603 C C . SER A 1 73 ? 3.371 1.177 -16.062 1.00 74.00 73 SER A C 1
ATOM 605 O O . SER A 1 73 ? 3.234 0.179 -16.751 1.00 74.00 73 SER A O 1
ATOM 607 N N . LEU A 1 74 ? 4.329 1.274 -15.138 1.00 72.38 74 LEU A N 1
ATOM 608 C CA . LEU A 1 74 ? 5.313 0.219 -14.862 1.00 72.38 74 LEU A CA 1
ATOM 609 C C . LEU A 1 74 ? 4.864 -0.752 -13.760 1.00 72.38 74 LEU A C 1
ATOM 611 O O . LEU A 1 74 ? 5.628 -1.630 -13.357 1.00 72.38 74 LEU A O 1
ATOM 615 N N . HIS A 1 75 ? 3.671 -0.563 -13.193 1.00 80.44 75 HIS A N 1
ATOM 616 C CA . HIS A 1 75 ? 3.211 -1.360 -12.064 1.00 80.44 75 HIS A CA 1
ATOM 617 C C . HIS A 1 75 ? 2.434 -2.583 -12.537 1.00 80.44 75 HIS A C 1
ATOM 619 O O . HIS A 1 75 ? 1.368 -2.463 -13.131 1.00 80.44 75 HIS A O 1
ATOM 625 N N . GLY A 1 76 ? 2.897 -3.761 -12.127 1.00 82.31 76 GLY A N 1
ATOM 626 C CA . GLY A 1 76 ? 2.125 -4.987 -12.270 1.00 82.31 76 GLY A CA 1
ATOM 627 C C . GLY A 1 76 ? 0.828 -5.001 -11.448 1.00 82.31 76 GLY A C 1
ATOM 628 O O . GLY A 1 76 ? 0.641 -4.224 -10.495 1.00 82.31 76 GLY A O 1
ATOM 629 N N . TYR A 1 77 ? -0.059 -5.957 -11.734 1.00 86.25 77 TYR A N 1
ATOM 630 C CA . TYR A 1 77 ? -1.410 -6.026 -11.154 1.00 86.25 77 TYR A CA 1
ATOM 631 C C . TYR A 1 77 ? -1.415 -6.094 -9.617 1.00 86.25 77 TYR A C 1
ATOM 633 O O . TYR A 1 77 ? -2.350 -5.634 -8.953 1.00 86.25 77 TYR A O 1
ATOM 641 N N . ARG A 1 78 ? -0.362 -6.666 -9.014 1.00 84.75 78 ARG A N 1
ATOM 642 C CA . ARG A 1 78 ? -0.207 -6.776 -7.552 1.00 84.75 78 ARG A CA 1
ATOM 643 C C . ARG A 1 78 ? -0.020 -5.409 -6.902 1.00 84.75 78 ARG A C 1
ATOM 645 O O . ARG A 1 78 ? -0.626 -5.139 -5.863 1.00 84.75 78 ARG A O 1
ATOM 652 N N . TRP A 1 79 ? 0.804 -4.567 -7.516 1.00 86.25 79 TRP A N 1
ATOM 653 C CA . TRP A 1 79 ? 1.027 -3.198 -7.071 1.00 86.25 79 TRP A CA 1
ATOM 654 C C . TRP A 1 79 ? -0.197 -2.328 -7.346 1.00 86.25 79 TRP A C 1
ATOM 656 O O . TRP A 1 79 ? -0.615 -1.584 -6.458 1.00 86.25 79 TRP A O 1
ATOM 666 N N . MET A 1 80 ? -0.832 -2.491 -8.509 1.00 89.00 80 MET A N 1
ATOM 667 C CA . MET A 1 80 ? -2.080 -1.800 -8.840 1.00 89.00 80 MET A CA 1
ATOM 668 C C . MET A 1 80 ? -3.191 -2.111 -7.822 1.00 89.00 80 MET A C 1
ATOM 670 O O . MET A 1 80 ? -3.835 -1.210 -7.282 1.00 89.00 80 MET A O 1
ATOM 674 N N . TYR A 1 81 ? -3.344 -3.384 -7.440 1.00 89.12 81 TYR A N 1
ATOM 675 C CA . TYR A 1 81 ? -4.261 -3.806 -6.376 1.00 89.12 81 TYR A CA 1
ATOM 676 C C . TYR A 1 81 ? -3.947 -3.142 -5.024 1.00 89.12 81 TYR A C 1
ATOM 678 O O . TYR A 1 81 ? -4.854 -2.777 -4.269 1.00 89.12 81 TYR A O 1
ATOM 686 N N . GLN A 1 82 ? -2.664 -2.963 -4.703 1.00 86.88 82 GLN A N 1
ATOM 687 C CA . GLN A 1 82 ? -2.251 -2.280 -3.481 1.00 86.88 82 GLN A CA 1
ATOM 688 C C . GLN A 1 82 ? -2.564 -0.776 -3.524 1.00 86.88 82 GLN A C 1
ATOM 690 O O . GLN A 1 82 ? -3.069 -0.254 -2.527 1.00 86.88 82 GLN A O 1
ATOM 695 N N . LYS A 1 83 ? -2.339 -0.099 -4.658 1.00 87.00 83 LYS A N 1
ATOM 696 C CA . LYS A 1 83 ? -2.700 1.316 -4.860 1.00 87.00 83 LYS A CA 1
ATOM 697 C C . LYS A 1 83 ? -4.208 1.550 -4.773 1.00 87.00 83 LYS A C 1
ATOM 699 O O . LYS A 1 83 ? -4.632 2.456 -4.057 1.00 87.00 83 LYS A O 1
ATOM 704 N N . LEU A 1 84 ? -5.017 0.691 -5.395 1.00 88.44 84 LEU A N 1
ATOM 705 C CA . LEU A 1 84 ? -6.480 0.712 -5.260 1.00 88.44 84 LEU A CA 1
ATOM 706 C C . LEU A 1 84 ? -6.898 0.680 -3.783 1.00 88.44 84 LEU A C 1
ATOM 708 O O . LEU A 1 84 ? -7.682 1.511 -3.325 1.00 88.44 84 LEU A O 1
ATOM 712 N N . LYS A 1 85 ? -6.307 -0.235 -3.004 1.00 85.38 85 LYS A N 1
ATOM 713 C CA . LYS A 1 85 ? -6.599 -0.370 -1.571 1.00 85.38 85 LYS A CA 1
ATOM 714 C C . LYS A 1 85 ? -6.174 0.860 -0.761 1.00 85.38 85 LYS A C 1
ATOM 716 O O . LYS A 1 85 ? -6.889 1.232 0.170 1.00 85.38 85 LYS A O 1
ATOM 721 N N . GLN A 1 86 ? -5.029 1.465 -1.078 1.00 83.44 86 GLN A N 1
ATOM 722 C CA . GLN A 1 86 ? -4.552 2.691 -0.423 1.00 83.44 86 GLN A CA 1
ATOM 723 C C . GLN A 1 86 ? -5.476 3.882 -0.697 1.00 83.44 86 GLN A C 1
ATOM 725 O O . GLN A 1 86 ? -5.730 4.666 0.211 1.00 83.44 86 GLN A O 1
ATOM 730 N N . ASN A 1 87 ? -6.061 3.945 -1.894 1.00 83.31 87 ASN A N 1
ATOM 731 C CA . ASN A 1 87 ? -7.057 4.946 -2.282 1.00 83.31 87 ASN A CA 1
ATOM 732 C C . ASN A 1 87 ? -8.491 4.595 -1.833 1.00 83.31 87 ASN A C 1
ATOM 734 O O . ASN A 1 87 ? -9.459 5.228 -2.242 1.00 83.31 87 ASN A O 1
ATOM 738 N N . GLY A 1 88 ? -8.659 3.580 -0.977 1.00 78.00 88 GLY A N 1
ATOM 739 C CA . GLY A 1 88 ? -9.954 3.215 -0.398 1.00 78.00 88 GLY A CA 1
ATOM 740 C C . GLY A 1 88 ? -10.890 2.445 -1.335 1.00 78.00 88 GLY A C 1
ATOM 741 O O . GLY A 1 88 ? -11.998 2.086 -0.921 1.00 78.00 88 GLY A O 1
ATOM 742 N N . LEU A 1 89 ? -10.448 2.123 -2.553 1.00 84.19 89 LEU A N 1
ATOM 743 C CA . LEU A 1 89 ? -11.198 1.319 -3.509 1.00 84.19 89 LEU A CA 1
ATOM 744 C C . LEU A 1 89 ? -11.060 -0.165 -3.163 1.00 84.19 89 LEU A C 1
ATOM 746 O O . LEU A 1 89 ? -9.969 -0.721 -3.020 1.00 84.19 89 LEU A O 1
ATOM 750 N N . LYS A 1 90 ? -12.204 -0.831 -2.999 1.00 82.88 90 LYS A N 1
ATOM 751 C CA . LYS A 1 90 ? -12.264 -2.265 -2.707 1.00 82.88 90 LYS A CA 1
ATOM 752 C C . LYS A 1 90 ? -12.629 -3.009 -3.978 1.00 82.88 90 LYS A C 1
ATOM 754 O O . LYS A 1 90 ? -13.764 -2.921 -4.427 1.00 82.88 90 LYS A O 1
ATOM 759 N N . SER A 1 91 ? -11.695 -3.788 -4.501 1.00 86.81 91 SER A N 1
ATOM 760 C CA . SER A 1 91 ? -11.902 -4.711 -5.622 1.00 86.81 91 SER A CA 1
ATOM 761 C C . SER A 1 91 ? -11.327 -6.082 -5.265 1.00 86.81 91 SER A C 1
ATOM 763 O O . SER A 1 91 ? -10.568 -6.208 -4.294 1.00 86.81 91 SER A O 1
ATOM 765 N N . ARG A 1 92 ? -11.707 -7.139 -5.988 1.00 84.44 92 ARG A N 1
ATOM 766 C CA . ARG A 1 92 ? -11.045 -8.439 -5.843 1.00 84.44 92 ARG A CA 1
ATOM 767 C C . ARG A 1 92 ? -9.705 -8.397 -6.563 1.00 84.44 92 ARG A C 1
ATOM 769 O O . ARG A 1 92 ? -9.606 -7.896 -7.672 1.00 84.44 92 ARG A O 1
ATOM 776 N N . LYS A 1 93 ? -8.683 -9.017 -5.975 1.00 84.81 93 LYS A N 1
ATOM 777 C CA . LYS A 1 93 ? -7.356 -9.101 -6.602 1.00 84.81 93 LYS A CA 1
ATOM 778 C C . LYS A 1 93 ? -7.408 -9.717 -8.010 1.00 84.81 93 LYS A C 1
ATOM 780 O O . LYS A 1 93 ? -6.724 -9.232 -8.898 1.00 84.81 93 LYS A O 1
ATOM 785 N N . GLU A 1 94 ? -8.251 -10.732 -8.210 1.00 84.25 94 GLU A N 1
ATOM 786 C CA . GLU A 1 94 ? -8.436 -11.362 -9.526 1.00 84.25 94 GLU A CA 1
ATOM 787 C C . GLU A 1 94 ? -9.160 -10.452 -10.525 1.00 84.25 94 GLU A C 1
ATOM 789 O O . GLU A 1 94 ? -8.840 -10.477 -11.704 1.00 84.25 94 GLU A O 1
ATOM 794 N N . GLU A 1 95 ? -10.094 -9.608 -10.071 1.00 86.50 95 GLU A N 1
ATOM 795 C CA . GLU A 1 95 ? -10.735 -8.615 -10.947 1.00 86.50 95 GL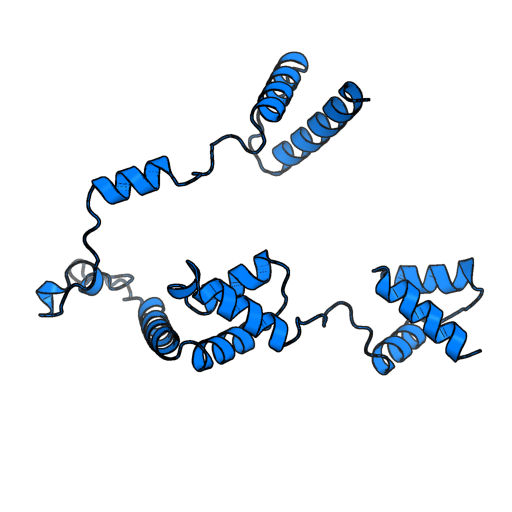U A CA 1
ATOM 796 C C . GLU A 1 95 ? -9.702 -7.601 -11.438 1.00 86.50 95 GLU A C 1
ATOM 798 O O . GLU A 1 95 ? -9.656 -7.319 -12.626 1.00 86.50 95 GLU A O 1
ATOM 803 N N . VAL A 1 96 ? -8.812 -7.128 -10.558 1.00 89.12 96 VAL A N 1
ATOM 804 C CA . VAL A 1 96 ? -7.707 -6.239 -10.954 1.00 89.12 96 VAL A CA 1
ATOM 805 C C . VAL A 1 96 ? -6.761 -6.931 -11.935 1.00 89.12 96 VAL A C 1
ATOM 807 O O . VAL A 1 96 ? -6.380 -6.315 -12.919 1.00 89.12 96 VAL A O 1
ATOM 810 N N . ARG A 1 97 ? -6.419 -8.208 -11.716 1.00 88.50 97 ARG A N 1
ATOM 811 C CA . ARG A 1 97 ? -5.575 -8.978 -12.647 1.00 88.50 97 ARG A CA 1
ATOM 812 C C . ARG A 1 97 ? -6.210 -9.084 -14.033 1.00 88.50 97 ARG A C 1
ATOM 814 O O . ARG A 1 97 ? -5.558 -8.795 -15.025 1.00 88.50 97 ARG A O 1
ATOM 821 N N . LEU A 1 98 ? -7.492 -9.444 -14.097 1.00 87.44 98 LEU A N 1
ATOM 822 C CA . LEU A 1 98 ? -8.224 -9.544 -15.360 1.00 87.44 98 LEU A CA 1
ATOM 823 C C . LEU A 1 98 ? -8.344 -8.184 -16.059 1.00 87.44 98 LEU A C 1
ATOM 825 O O . LEU A 1 98 ? -8.142 -8.103 -17.265 1.00 87.44 98 LEU A O 1
ATOM 829 N N . LEU A 1 99 ? -8.631 -7.110 -15.318 1.00 90.12 99 LEU A N 1
ATOM 830 C CA . LEU A 1 99 ? -8.676 -5.760 -15.882 1.00 90.12 99 LEU A CA 1
ATOM 831 C C . LEU A 1 99 ? -7.309 -5.334 -16.427 1.00 90.12 99 LEU A C 1
ATOM 833 O O . LEU A 1 99 ? -7.249 -4.845 -17.547 1.00 90.12 99 LEU A O 1
ATOM 837 N N . MET A 1 100 ? -6.223 -5.590 -15.695 1.00 86.75 100 MET A N 1
ATOM 838 C CA . MET A 1 100 ? -4.857 -5.344 -16.170 1.00 86.75 100 MET A CA 1
ATOM 839 C C . MET A 1 100 ? -4.549 -6.152 -17.433 1.00 86.75 100 MET A C 1
ATOM 841 O O . MET A 1 100 ? -4.083 -5.573 -18.397 1.00 86.75 100 MET A O 1
ATOM 845 N N . SER A 1 101 ? -4.918 -7.436 -17.496 1.00 85.25 101 SER A N 1
ATOM 846 C CA . SER A 1 101 ? -4.704 -8.257 -18.703 1.00 85.25 101 SER A CA 1
ATOM 847 C C . SER A 1 101 ? -5.430 -7.733 -19.950 1.00 85.25 101 SER A C 1
ATOM 849 O O . SER A 1 101 ? -5.021 -8.009 -21.074 1.00 85.25 101 SER A O 1
ATOM 851 N N . ILE A 1 102 ? -6.518 -6.977 -19.762 1.00 87.19 102 ILE A N 1
ATOM 852 C CA . ILE A 1 102 ? -7.278 -6.354 -20.853 1.00 87.19 102 ILE A CA 1
ATOM 853 C C . ILE A 1 102 ? -6.710 -4.973 -21.205 1.00 87.19 102 ILE A C 1
ATOM 855 O O . ILE A 1 102 ? -6.680 -4.609 -22.379 1.00 87.19 102 ILE A O 1
ATOM 859 N N . LEU A 1 103 ? -6.316 -4.190 -20.198 1.00 85.69 103 LEU A N 1
ATOM 860 C CA . LEU A 1 103 ? -5.879 -2.799 -20.350 1.00 85.69 103 LEU A CA 1
ATOM 861 C C . LEU A 1 103 ? -4.393 -2.677 -20.723 1.00 85.69 103 LEU A C 1
ATOM 863 O O . LEU A 1 103 ? -4.029 -1.742 -21.430 1.00 85.69 103 LEU A O 1
ATOM 867 N N . ASP A 1 104 ? -3.567 -3.617 -20.270 1.00 83.12 104 ASP A N 1
ATOM 868 C CA . ASP A 1 104 ? -2.124 -3.704 -20.497 1.00 83.12 104 ASP A CA 1
ATOM 869 C C . ASP A 1 104 ? -1.688 -5.179 -20.664 1.00 83.12 104 ASP A C 1
ATOM 871 O O . ASP A 1 104 ? -1.160 -5.809 -19.739 1.00 83.12 104 ASP A O 1
ATOM 875 N N . PRO A 1 105 ? -1.948 -5.774 -21.842 1.00 80.50 105 PRO A N 1
ATOM 876 C CA . PRO A 1 105 ? -1.606 -7.170 -22.105 1.00 80.50 105 PRO A CA 1
ATOM 877 C C . PRO A 1 105 ? -0.090 -7.423 -22.119 1.00 80.50 105 PRO A C 1
ATOM 879 O O . PRO A 1 105 ? 0.343 -8.507 -21.736 1.00 80.50 105 PRO A O 1
ATOM 882 N N . GLU A 1 106 ? 0.722 -6.436 -22.512 1.00 77.69 106 GLU A N 1
ATOM 883 C CA . GLU A 1 106 ? 2.188 -6.548 -22.499 1.00 77.69 106 GLU A CA 1
ATOM 884 C C . GLU A 1 106 ? 2.724 -6.601 -21.057 1.00 77.69 106 GLU A C 1
ATOM 886 O O . GLU A 1 106 ? 3.587 -7.425 -20.737 1.00 77.69 106 GLU A O 1
ATOM 891 N N . GLY A 1 107 ? 2.165 -5.780 -20.159 1.00 74.75 107 GLY A N 1
ATOM 892 C CA . GLY A 1 107 ? 2.459 -5.824 -18.726 1.00 74.75 107 GLY A CA 1
ATOM 893 C C . GLY A 1 107 ? 2.041 -7.136 -18.050 1.00 74.75 107 GLY A C 1
ATOM 894 O O . GLY A 1 107 ? 2.789 -7.662 -17.223 1.00 74.75 107 GLY A O 1
ATOM 895 N N . ASP A 1 108 ? 0.891 -7.716 -18.418 1.00 75.62 108 ASP A N 1
ATOM 896 C CA . ASP A 1 108 ? 0.419 -8.993 -17.846 1.00 75.62 108 ASP A CA 1
ATOM 897 C C . ASP A 1 108 ? 1.305 -10.188 -18.253 1.00 75.62 108 ASP A C 1
ATOM 899 O O . ASP A 1 108 ? 1.558 -11.084 -17.441 1.00 75.62 108 ASP A O 1
ATOM 903 N N . GLU A 1 109 ? 1.856 -10.194 -19.473 1.00 76.50 109 GLU A N 1
ATOM 904 C CA . GLU A 1 109 ? 2.844 -11.201 -19.884 1.00 76.50 109 GLU A CA 1
ATOM 905 C C . GLU A 1 109 ? 4.125 -11.118 -19.039 1.00 76.50 109 GLU A C 1
ATOM 907 O O . GLU A 1 109 ? 4.633 -12.143 -18.567 1.00 76.50 109 GLU A O 1
ATOM 912 N N . LEU A 1 110 ? 4.622 -9.904 -18.783 1.00 73.25 110 LEU A N 1
ATOM 913 C CA . LEU A 1 110 ? 5.785 -9.675 -17.921 1.00 73.25 110 LEU A CA 1
ATOM 914 C C . LEU A 1 110 ? 5.516 -10.077 -16.463 1.00 73.25 110 LEU A C 1
ATOM 916 O O . LEU A 1 110 ? 6.388 -10.675 -15.819 1.00 73.25 110 LEU A O 1
ATOM 920 N N . ASP A 1 111 ? 4.314 -9.808 -15.954 1.00 70.38 111 ASP A N 1
ATOM 921 C CA . ASP A 1 111 ? 3.864 -10.220 -14.620 1.00 70.38 111 ASP A CA 1
ATOM 922 C C . ASP A 1 111 ? 3.768 -11.749 -14.489 1.00 70.38 111 ASP A C 1
ATOM 924 O O . ASP A 1 111 ? 4.158 -12.326 -13.470 1.00 70.38 111 ASP A O 1
ATOM 928 N N . SER A 1 112 ? 3.295 -12.430 -15.533 1.00 72.12 112 SER A N 1
ATOM 929 C CA . SER A 1 112 ? 3.243 -13.894 -15.597 1.00 72.12 112 SER A CA 1
ATOM 930 C C . SER A 1 112 ? 4.645 -14.508 -15.549 1.00 72.12 112 SER A C 1
ATOM 932 O O . SER A 1 112 ? 4.917 -15.425 -14.764 1.00 72.12 112 SER A O 1
ATOM 934 N N . VAL A 1 113 ? 5.576 -13.954 -16.332 1.00 68.94 113 VAL A N 1
ATOM 935 C CA . VAL A 1 113 ? 6.982 -14.371 -16.316 1.00 68.94 113 VAL A CA 1
ATOM 936 C C . VAL A 1 113 ? 7.586 -14.121 -14.935 1.00 68.94 113 VAL A C 1
ATOM 938 O O . VAL A 1 113 ? 8.136 -15.049 -14.338 1.00 68.94 113 VAL A O 1
ATOM 941 N N . THR A 1 114 ? 7.443 -12.919 -14.371 1.00 66.94 114 THR A N 1
ATOM 942 C CA . THR A 1 114 ? 7.960 -12.627 -13.024 1.00 66.94 114 THR A CA 1
ATOM 943 C C . THR A 1 114 ? 7.342 -13.513 -11.951 1.00 66.94 114 THR A C 1
ATOM 945 O O . THR A 1 114 ? 8.069 -13.929 -11.060 1.00 66.94 114 THR A O 1
ATOM 948 N N . GLU A 1 115 ? 6.069 -13.901 -12.032 1.00 69.25 115 GLU A N 1
ATOM 949 C CA . GLU A 1 115 ? 5.458 -14.833 -11.077 1.00 69.25 115 GLU A CA 1
ATOM 950 C C . GLU A 1 115 ? 6.086 -16.237 -11.128 1.00 69.25 115 GLU A C 1
ATOM 952 O O . GLU A 1 115 ? 6.323 -16.850 -10.080 1.00 69.25 115 GLU A O 1
ATOM 957 N N . VAL A 1 116 ? 6.409 -16.745 -12.319 1.00 70.12 116 VAL A N 1
ATOM 958 C CA . VAL A 1 116 ? 7.121 -18.025 -12.472 1.00 70.12 116 VAL A CA 1
ATOM 959 C C . VAL A 1 116 ? 8.550 -17.918 -11.933 1.00 70.12 116 VAL A C 1
ATOM 961 O O . VAL A 1 116 ? 9.005 -18.800 -11.200 1.00 70.12 116 VAL A O 1
ATOM 964 N N . TRP A 1 117 ? 9.239 -16.820 -12.249 1.00 65.56 117 TRP A N 1
ATOM 965 C CA . TRP A 1 117 ? 10.601 -16.547 -11.791 1.00 65.56 117 TRP A CA 1
ATOM 966 C C . TRP A 1 117 ? 10.686 -16.320 -10.276 1.00 65.56 117 TRP A C 1
ATOM 968 O O . TRP A 1 117 ? 11.570 -16.868 -9.618 1.00 65.56 117 TRP A O 1
ATOM 978 N N . ASP A 1 118 ? 9.744 -15.583 -9.691 1.00 66.62 118 ASP A N 1
ATOM 979 C CA . ASP A 1 118 ? 9.694 -15.271 -8.261 1.00 66.62 118 ASP A CA 1
ATOM 980 C C . ASP A 1 118 ? 9.469 -16.509 -7.399 1.00 66.62 118 ASP A C 1
ATOM 982 O O . ASP A 1 118 ? 9.945 -16.586 -6.263 1.00 66.62 118 ASP A O 1
ATOM 986 N N . ASN A 1 119 ? 8.733 -17.484 -7.922 1.00 68.31 119 ASN A N 1
ATOM 987 C CA . ASN A 1 119 ? 8.505 -18.750 -7.239 1.00 68.31 119 ASN A CA 1
ATOM 988 C C . ASN A 1 119 ? 9.654 -19.749 -7.454 1.00 68.31 119 ASN A C 1
ATOM 990 O O . ASN A 1 119 ? 9.685 -20.801 -6.808 1.00 68.31 119 ASN A O 1
ATOM 994 N N . HIS A 1 120 ? 10.625 -19.428 -8.312 1.00 72.88 120 HIS A N 1
ATOM 995 C CA . HIS A 1 120 ? 11.784 -20.273 -8.547 1.00 72.88 120 HIS A CA 1
ATOM 996 C C . HIS A 1 120 ? 12.828 -20.092 -7.433 1.00 72.88 120 HIS A C 1
ATOM 998 O O . HIS A 1 120 ? 13.590 -19.125 -7.396 1.00 72.88 120 HIS A O 1
ATOM 1004 N N . ILE A 1 121 ? 12.886 -21.057 -6.512 1.00 76.25 121 ILE A N 1
ATOM 1005 C CA . ILE A 1 121 ? 13.911 -21.129 -5.463 1.00 76.25 121 ILE A CA 1
ATOM 1006 C C . ILE A 1 121 ? 14.744 -22.392 -5.672 1.00 76.25 121 ILE A C 1
ATOM 1008 O O . ILE A 1 121 ? 14.237 -23.512 -5.555 1.00 76.25 121 ILE A O 1
ATOM 1012 N N . ILE A 1 122 ? 16.042 -22.217 -5.918 1.00 81.56 122 ILE A N 1
ATOM 1013 C CA . ILE A 1 122 ? 17.003 -23.317 -5.969 1.00 81.56 122 ILE A CA 1
ATOM 1014 C C . ILE A 1 122 ? 17.284 -23.767 -4.535 1.00 81.56 122 ILE A C 1
ATOM 1016 O O . ILE A 1 122 ? 17.740 -22.989 -3.692 1.00 81.56 122 ILE A O 1
ATOM 1020 N N . ARG A 1 123 ? 16.992 -25.036 -4.234 1.00 81.00 123 ARG A N 1
ATOM 1021 C CA . ARG A 1 123 ? 17.219 -25.597 -2.897 1.00 81.00 123 ARG A CA 1
ATOM 1022 C C . ARG A 1 123 ? 18.720 -25.611 -2.573 1.00 81.00 123 ARG A C 1
ATOM 1024 O O . ARG A 1 123 ? 19.504 -26.021 -3.427 1.00 81.00 123 ARG A O 1
ATOM 1031 N N . PRO A 1 124 ? 19.124 -25.239 -1.346 1.00 81.56 124 PRO A N 1
ATOM 1032 C CA . PRO A 1 124 ? 20.497 -25.426 -0.894 1.00 81.56 124 PRO A CA 1
ATOM 1033 C C . PRO A 1 124 ? 20.899 -26.900 -0.969 1.00 81.56 124 PRO A C 1
ATOM 1035 O O . PRO A 1 124 ? 20.123 -27.780 -0.591 1.00 81.56 124 PRO A O 1
ATOM 1038 N N . THR A 1 125 ? 22.115 -27.167 -1.437 1.00 86.25 125 THR A N 1
ATOM 1039 C CA . THR A 1 125 ? 22.704 -28.512 -1.447 1.00 86.25 125 THR A CA 1
ATOM 1040 C C . THR A 1 125 ? 24.008 -28.510 -0.656 1.00 86.25 125 THR A C 1
ATOM 1042 O O . THR A 1 125 ? 24.562 -27.455 -0.360 1.00 86.25 125 THR A O 1
ATOM 1045 N N . THR A 1 126 ? 24.516 -29.693 -0.310 1.00 84.06 126 THR A N 1
ATOM 1046 C CA . THR A 1 126 ? 25.784 -29.841 0.424 1.00 84.06 126 THR A CA 1
ATOM 1047 C C . THR A 1 126 ? 26.998 -29.376 -0.393 1.00 84.06 126 THR A C 1
ATOM 1049 O O . THR A 1 126 ? 28.047 -29.083 0.174 1.00 84.06 126 THR A O 1
ATOM 1052 N N . ASN A 1 127 ? 26.871 -29.295 -1.721 1.00 85.00 127 ASN A N 1
ATOM 1053 C CA . ASN A 1 127 ? 27.933 -28.823 -2.598 1.00 85.00 127 ASN A CA 1
ATOM 1054 C C . ASN A 1 127 ? 27.960 -27.285 -2.627 1.00 85.00 127 ASN A C 1
ATOM 1056 O O . ASN A 1 127 ? 27.074 -26.657 -3.204 1.00 85.00 127 ASN A O 1
ATOM 1060 N N . GLN A 1 128 ? 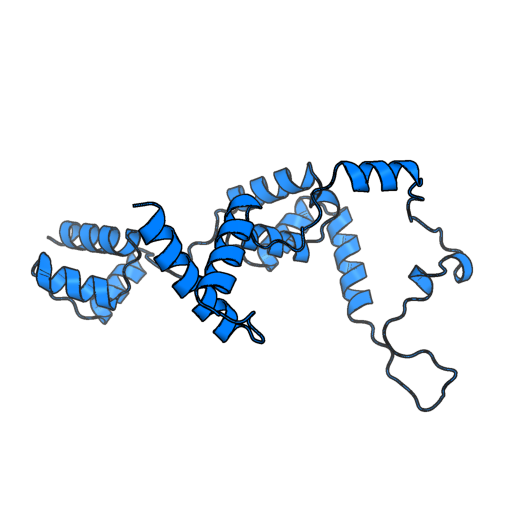29.008 -26.690 -2.051 1.00 77.44 128 GLN A N 1
ATOM 1061 C CA . GLN A 1 128 ? 29.194 -25.234 -1.984 1.00 77.44 128 GLN A CA 1
ATOM 1062 C C . GLN A 1 128 ? 29.367 -24.564 -3.357 1.00 77.44 128 GLN A C 1
ATOM 1064 O O . GLN A 1 128 ? 29.208 -23.352 -3.462 1.00 77.44 128 GLN A O 1
ATOM 1069 N N . HIS A 1 129 ? 29.670 -25.325 -4.413 1.00 79.00 129 HIS A N 1
ATOM 1070 C CA . HIS A 1 129 ? 29.795 -24.797 -5.775 1.00 79.00 129 HIS A CA 1
ATOM 1071 C C . HIS A 1 129 ? 28.455 -24.678 -6.515 1.00 79.00 129 HIS A C 1
ATOM 1073 O O . HIS A 1 129 ? 28.423 -24.159 -7.629 1.00 79.00 129 HIS A O 1
ATOM 1079 N N . VAL A 1 130 ? 27.353 -25.157 -5.928 1.00 76.50 130 VAL A N 1
ATOM 1080 C CA . VAL A 1 130 ? 26.020 -25.066 -6.533 1.00 76.50 130 VAL A CA 1
ATOM 1081 C C . VAL A 1 130 ? 25.304 -23.831 -5.979 1.00 76.50 130 VAL A C 1
ATOM 1083 O O . VAL A 1 130 ? 25.178 -23.705 -4.758 1.00 76.50 130 VAL A O 1
ATOM 1086 N N . PRO A 1 131 ? 24.811 -22.919 -6.839 1.00 73.81 131 PRO A N 1
ATOM 1087 C CA . PRO A 1 131 ? 24.060 -21.761 -6.380 1.00 73.81 131 PRO A CA 1
ATOM 1088 C C . PRO A 1 131 ? 22.776 -22.210 -5.677 1.00 73.81 131 PRO A C 1
ATOM 1090 O O . PRO A 1 131 ? 22.146 -23.193 -6.058 1.00 73.81 131 PRO A O 1
ATOM 1093 N N . SER A 1 132 ? 22.380 -21.478 -4.643 1.00 80.62 132 SER A N 1
ATOM 1094 C CA . SER A 1 132 ? 21.134 -21.706 -3.913 1.00 80.62 132 SER A CA 1
ATOM 1095 C C . SER A 1 132 ? 20.381 -20.392 -3.743 1.00 80.62 132 SER A C 1
ATOM 1097 O O . SER A 1 132 ? 20.968 -19.316 -3.850 1.00 80.62 132 SER A O 1
ATOM 1099 N N . GLY A 1 133 ? 19.074 -20.473 -3.505 1.00 80.56 133 GLY A N 1
ATOM 1100 C CA . GLY A 1 133 ? 18.205 -19.302 -3.429 1.00 80.56 133 GLY A CA 1
ATOM 1101 C C . GLY A 1 133 ? 17.621 -18.905 -4.786 1.00 80.56 133 GLY A C 1
ATOM 1102 O O . GLY A 1 133 ? 17.392 -19.751 -5.650 1.00 80.56 133 GLY A O 1
ATOM 1103 N N . ARG A 1 134 ? 17.305 -17.618 -4.949 1.00 77.75 134 ARG A N 1
ATOM 1104 C CA . ARG A 1 134 ? 16.683 -17.089 -6.171 1.00 77.75 134 ARG A CA 1
ATOM 1105 C C . ARG A 1 134 ? 17.740 -16.892 -7.265 1.00 77.75 134 ARG A C 1
ATOM 1107 O O . ARG A 1 134 ? 18.759 -16.255 -6.987 1.00 77.75 134 ARG A O 1
ATOM 1114 N N . PRO A 1 135 ? 17.530 -17.392 -8.494 1.00 75.31 135 PRO A N 1
ATOM 1115 C CA . PRO A 1 135 ? 18.455 -17.143 -9.590 1.00 75.31 135 PRO A CA 1
ATOM 1116 C C . PRO A 1 135 ? 18.428 -15.659 -9.967 1.00 75.31 135 PRO A C 1
ATOM 1118 O O . PRO A 1 135 ? 17.468 -15.181 -10.558 1.00 75.31 135 PRO A O 1
ATOM 1121 N N . ILE A 1 136 ? 19.489 -14.930 -9.621 1.00 75.19 136 ILE A N 1
ATOM 1122 C CA . ILE A 1 136 ? 19.635 -13.504 -9.955 1.00 75.19 136 ILE A CA 1
ATOM 1123 C C . ILE A 1 136 ? 20.635 -13.264 -11.095 1.00 75.19 136 ILE A C 1
ATOM 1125 O O . ILE A 1 136 ? 20.669 -12.187 -11.675 1.00 75.19 136 ILE A O 1
ATOM 1129 N N . VAL A 1 137 ? 21.427 -14.278 -11.465 1.00 75.44 137 VAL A N 1
ATOM 1130 C CA . VAL A 1 137 ? 22.555 -14.135 -12.403 1.00 75.44 137 VAL A CA 1
ATOM 1131 C C . VAL A 1 137 ? 22.110 -13.623 -13.774 1.00 75.44 137 VAL A C 1
ATOM 1133 O O . VAL A 1 137 ? 22.737 -12.711 -14.291 1.00 75.44 137 VAL A O 1
ATOM 1136 N N . MET A 1 138 ? 21.004 -14.126 -14.332 1.00 71.44 138 MET A N 1
ATOM 1137 C CA . MET A 1 138 ? 20.477 -13.628 -15.613 1.00 71.44 138 MET A CA 1
ATOM 1138 C C . MET A 1 138 ? 20.062 -12.151 -15.571 1.00 71.44 138 MET A C 1
ATOM 1140 O O . MET A 1 138 ? 20.159 -11.466 -16.581 1.00 71.44 138 MET A O 1
ATOM 1144 N N . PHE A 1 139 ? 19.615 -11.655 -14.416 1.00 73.50 139 PHE A N 1
ATOM 1145 C CA . PHE A 1 139 ? 19.268 -10.245 -14.230 1.00 73.50 139 PHE A CA 1
ATOM 1146 C C . PHE A 1 139 ? 20.513 -9.377 -13.978 1.00 73.50 139 PHE A C 1
ATOM 1148 O O . PHE A 1 139 ? 20.605 -8.238 -14.445 1.00 73.50 139 PHE A O 1
ATOM 1155 N N . SER A 1 140 ? 21.479 -9.894 -13.215 1.00 76.50 140 SER A N 1
ATOM 1156 C CA . SER A 1 140 ? 22.693 -9.166 -12.832 1.00 76.50 140 SER A CA 1
ATOM 1157 C C . SER A 1 140 ? 23.772 -9.147 -13.914 1.00 76.50 140 SER A C 1
ATOM 1159 O O . SER A 1 140 ? 24.537 -8.191 -13.947 1.00 76.50 140 SER A O 1
ATOM 1161 N N . ALA A 1 141 ? 23.845 -10.183 -14.750 1.00 79.38 141 ALA A N 1
ATOM 1162 C CA . ALA A 1 141 ? 24.866 -10.374 -15.778 1.00 79.38 141 ALA A CA 1
ATOM 1163 C C . ALA A 1 141 ? 24.254 -11.031 -17.037 1.00 79.38 141 ALA A C 1
ATOM 1165 O O . ALA A 1 141 ? 24.530 -12.205 -17.328 1.00 79.38 141 ALA A O 1
ATOM 1166 N N . PRO A 1 142 ? 23.370 -10.319 -17.763 1.00 80.94 142 PRO A N 1
ATOM 1167 C CA . PRO A 1 142 ? 22.718 -10.840 -18.968 1.00 80.94 142 PRO A CA 1
ATOM 1168 C C . PRO A 1 142 ? 23.720 -11.199 -20.082 1.00 80.94 142 PRO A C 1
ATOM 1170 O O . PRO A 1 142 ? 23.446 -12.086 -20.898 1.00 80.94 142 PRO A O 1
ATOM 1173 N N . GLU A 1 143 ? 24.918 -10.603 -20.067 1.00 82.81 143 GLU A N 1
ATOM 1174 C CA . GLU A 1 143 ? 25.983 -10.845 -21.046 1.00 82.81 143 GLU A CA 1
ATOM 1175 C C . GLU A 1 143 ? 26.474 -12.300 -21.018 1.00 82.81 143 GLU A C 1
ATOM 1177 O O . GLU A 1 143 ? 26.852 -12.843 -22.055 1.00 82.81 143 GLU A O 1
ATOM 1182 N N . LEU A 1 144 ? 26.413 -12.968 -19.856 1.00 83.81 144 LEU A N 1
ATOM 1183 C CA . LEU A 1 144 ? 26.795 -14.381 -19.709 1.00 83.81 144 LEU A CA 1
ATOM 1184 C C . LEU A 1 144 ? 25.888 -15.335 -20.498 1.00 83.81 144 LEU A C 1
ATOM 1186 O O . LEU A 1 144 ? 26.271 -16.475 -20.758 1.00 83.81 144 LEU A O 1
ATOM 1190 N N . TYR A 1 145 ? 24.693 -14.878 -20.868 1.00 81.12 145 TYR A N 1
ATOM 1191 C CA . TYR A 1 145 ? 23.686 -15.662 -21.576 1.00 81.12 145 TYR A CA 1
ATOM 1192 C C . TYR A 1 145 ? 23.464 -15.173 -23.013 1.00 81.12 145 TYR A C 1
ATOM 1194 O O . TYR A 1 145 ? 22.520 -15.620 -23.660 1.00 81.12 145 TYR A O 1
ATOM 1202 N N . ASN A 1 146 ? 24.322 -14.277 -23.526 1.00 82.75 146 ASN A N 1
ATOM 1203 C CA . ASN A 1 146 ? 24.129 -13.587 -24.808 1.00 82.75 146 ASN A CA 1
ATOM 1204 C C . ASN A 1 146 ? 22.757 -12.889 -24.911 1.00 82.75 146 ASN A C 1
ATOM 1206 O O . ASN A 1 146 ? 22.171 -12.818 -25.993 1.00 82.75 146 ASN A O 1
ATOM 1210 N N . VAL A 1 147 ? 22.232 -12.397 -23.785 1.00 79.50 147 VAL A N 1
ATOM 1211 C CA . VAL A 1 147 ? 20.974 -11.644 -23.727 1.00 79.50 147 VAL A CA 1
ATOM 1212 C C . VAL A 1 147 ? 21.290 -10.155 -23.591 1.00 79.50 147 VAL A C 1
ATOM 1214 O O . VAL A 1 147 ? 22.313 -9.772 -23.025 1.00 79.50 147 VAL A O 1
ATOM 1217 N N . GLN A 1 148 ? 20.424 -9.308 -24.144 1.00 75.88 148 GLN A N 1
ATOM 1218 C CA . GLN A 1 148 ? 20.576 -7.858 -24.109 1.00 75.88 148 GLN A CA 1
ATOM 1219 C C . GLN A 1 148 ? 20.158 -7.288 -22.744 1.00 75.88 148 GLN A C 1
ATOM 1221 O O . GLN A 1 148 ? 19.116 -7.665 -22.207 1.00 75.88 148 GLN A O 1
ATOM 1226 N N . ASP A 1 149 ? 20.956 -6.368 -22.194 1.00 78.12 149 ASP A N 1
ATOM 1227 C CA . ASP A 1 149 ? 20.548 -5.583 -21.026 1.00 78.12 149 ASP A CA 1
ATOM 1228 C C . ASP A 1 149 ? 19.574 -4.480 -21.466 1.00 78.12 149 ASP A C 1
ATOM 1230 O O . ASP A 1 149 ? 19.897 -3.653 -22.321 1.00 78.12 149 ASP A O 1
ATOM 1234 N N . TYR A 1 150 ? 18.371 -4.489 -20.892 1.00 77.00 150 TYR A N 1
ATOM 1235 C CA . TYR A 1 150 ? 17.328 -3.487 -21.135 1.00 77.00 150 TYR A CA 1
ATOM 1236 C C . TYR A 1 150 ? 17.279 -2.413 -20.040 1.00 77.00 150 TYR A C 1
ATOM 1238 O O . TYR A 1 150 ? 16.379 -1.571 -20.042 1.00 77.00 150 TYR A O 1
ATOM 1246 N N . LYS A 1 151 ? 18.221 -2.419 -19.088 1.00 76.31 151 LYS A N 1
ATOM 1247 C CA . LYS A 1 151 ? 18.324 -1.349 -18.092 1.00 76.31 151 LYS A CA 1
ATOM 1248 C C . LYS A 1 151 ? 18.614 -0.019 -18.778 1.00 76.31 151 LYS A C 1
ATOM 1250 O O . LYS A 1 151 ? 19.501 0.101 -19.621 1.00 76.31 151 LYS A O 1
ATOM 1255 N N . THR A 1 152 ? 17.890 1.009 -18.364 1.00 74.25 152 THR A N 1
ATOM 1256 C CA . THR A 1 152 ? 18.166 2.384 -18.762 1.00 74.25 152 THR A CA 1
ATOM 1257 C C . THR A 1 152 ? 19.318 2.931 -17.927 1.00 74.25 152 THR A C 1
ATOM 1259 O O . THR A 1 152 ? 19.265 2.959 -16.697 1.00 74.25 152 THR A O 1
ATOM 1262 N N . LEU A 1 153 ? 20.388 3.361 -18.597 1.00 75.75 153 LEU A N 1
ATOM 1263 C CA . LEU A 1 153 ? 21.480 4.079 -17.948 1.00 75.75 153 LEU A CA 1
ATOM 1264 C C . LEU A 1 153 ? 20.965 5.456 -17.527 1.00 75.75 153 LEU A C 1
ATOM 1266 O O . LEU A 1 153 ? 20.737 6.326 -18.364 1.00 75.75 153 LEU A O 1
ATOM 1270 N N . ILE A 1 154 ? 20.752 5.633 -16.227 1.00 77.62 154 ILE A N 1
ATOM 1271 C CA . ILE A 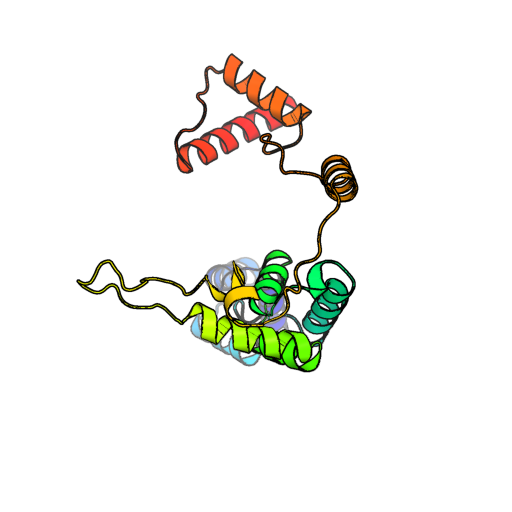1 154 ? 20.327 6.912 -15.663 1.00 77.62 154 ILE A CA 1
ATOM 1272 C C . ILE A 1 154 ? 21.566 7.799 -15.534 1.00 77.62 154 ILE A C 1
ATOM 1274 O O . ILE A 1 154 ? 22.513 7.464 -14.818 1.00 77.62 154 ILE A O 1
ATOM 1278 N N . GLU A 1 155 ? 21.569 8.936 -16.227 1.00 84.75 155 GLU A N 1
ATOM 1279 C CA . GLU A 1 155 ? 22.643 9.918 -16.104 1.00 84.75 155 GLU A CA 1
ATOM 1280 C C . GLU A 1 155 ? 22.640 10.560 -14.710 1.00 84.75 155 GLU A C 1
ATOM 1282 O O . GLU A 1 155 ? 21.585 10.829 -14.132 1.00 84.75 155 GLU A O 1
ATOM 1287 N N . ASN A 1 156 ? 23.823 10.903 -14.187 1.00 80.56 156 ASN A N 1
ATOM 1288 C CA . ASN A 1 156 ? 23.948 11.560 -12.878 1.00 80.56 156 ASN A CA 1
ATOM 1289 C C . ASN A 1 156 ? 23.101 12.838 -12.765 1.00 80.56 156 ASN A C 1
ATOM 1291 O O . ASN A 1 156 ? 22.618 13.153 -11.681 1.00 80.56 156 ASN A O 1
ATOM 1295 N N . ASN A 1 157 ? 22.890 13.550 -13.876 1.00 83.00 157 ASN A N 1
ATOM 1296 C CA . ASN A 1 157 ? 22.040 14.737 -13.911 1.00 83.00 157 ASN A CA 1
ATOM 1297 C C . ASN A 1 157 ? 20.563 14.402 -13.639 1.00 83.00 157 ASN A C 1
ATOM 1299 O O . ASN A 1 157 ? 19.906 15.100 -12.878 1.00 83.00 157 ASN A O 1
ATOM 1303 N N . GLN A 1 158 ? 20.049 13.293 -14.180 1.00 80.62 158 GLN A N 1
ATOM 1304 C CA . GLN A 1 158 ? 18.688 12.830 -13.888 1.00 80.62 158 GLN A CA 1
ATOM 1305 C C . GLN A 1 158 ? 18.539 12.400 -12.427 1.00 80.62 158 GLN A C 1
ATOM 1307 O O . GLN A 1 158 ? 17.518 12.684 -11.810 1.00 80.62 158 GLN A O 1
ATOM 1312 N N . ILE A 1 159 ? 19.573 11.782 -11.846 1.00 79.75 159 ILE A N 1
ATOM 1313 C CA . ILE A 1 159 ? 19.599 11.455 -10.412 1.00 79.75 159 ILE A CA 1
ATOM 1314 C C . ILE A 1 159 ? 19.548 12.733 -9.569 1.00 79.75 159 ILE A C 1
ATOM 1316 O O . ILE A 1 159 ? 18.837 12.768 -8.567 1.00 79.75 159 ILE A O 1
ATOM 1320 N N . LEU A 1 160 ? 20.281 13.777 -9.970 1.00 83.25 160 LEU A N 1
ATOM 1321 C CA . LEU A 1 160 ? 20.285 15.072 -9.288 1.00 83.25 160 LEU A CA 1
ATOM 1322 C C . LEU A 1 160 ? 18.914 15.750 -9.361 1.00 83.25 160 LEU A C 1
ATOM 1324 O O . LEU A 1 160 ? 18.385 16.135 -8.325 1.00 83.25 160 LEU A O 1
ATOM 1328 N N . ILE A 1 161 ? 18.307 15.790 -10.551 1.00 83.06 161 ILE A N 1
ATOM 1329 C CA . ILE A 1 161 ? 16.954 16.320 -10.762 1.00 83.06 161 ILE A CA 1
ATOM 1330 C C . ILE A 1 161 ? 15.951 15.550 -9.906 1.00 83.06 161 ILE A C 1
ATOM 1332 O O . ILE A 1 161 ? 15.188 16.155 -9.166 1.00 83.06 161 ILE A O 1
ATOM 1336 N N . CYS A 1 162 ? 15.977 14.213 -9.929 1.00 78.44 162 CYS A N 1
ATOM 1337 C CA . CYS A 1 162 ? 15.129 13.425 -9.042 1.00 78.44 162 CYS A CA 1
ATOM 1338 C C . CYS A 1 162 ? 15.399 13.767 -7.577 1.00 78.44 162 CYS A C 1
ATOM 1340 O O . CYS A 1 162 ? 14.459 13.878 -6.803 1.00 78.44 162 CYS A O 1
ATOM 1342 N N . ARG A 1 163 ? 16.658 13.952 -7.174 1.00 76.12 163 ARG A N 1
ATOM 1343 C CA . ARG A 1 163 ? 16.994 14.277 -5.788 1.00 76.12 163 ARG A CA 1
ATOM 1344 C C . ARG A 1 163 ? 16.442 15.637 -5.344 1.00 76.12 163 ARG A C 1
ATOM 1346 O O . ARG A 1 163 ? 16.069 15.773 -4.183 1.00 76.12 163 ARG A O 1
ATOM 1353 N N . GLU A 1 164 ? 16.432 16.616 -6.236 1.00 78.81 164 GLU A N 1
ATOM 1354 C CA . GLU A 1 164 ? 15.974 17.981 -5.959 1.00 78.81 164 GLU A CA 1
ATOM 1355 C C . GLU A 1 164 ? 14.449 18.114 -6.061 1.00 78.81 164 GLU A C 1
ATOM 1357 O O . GLU A 1 164 ? 13.837 18.781 -5.232 1.00 78.81 164 GLU A O 1
ATOM 1362 N N . GLU A 1 165 ? 13.831 17.424 -7.018 1.00 78.31 165 GLU A N 1
ATOM 1363 C CA . GLU A 1 165 ? 12.397 17.526 -7.318 1.00 78.31 165 GLU A CA 1
ATOM 1364 C C . GLU A 1 165 ? 11.536 16.503 -6.557 1.00 78.31 165 GLU A C 1
ATOM 1366 O O . GLU A 1 165 ? 10.313 16.644 -6.485 1.00 78.31 165 GLU A O 1
ATOM 1371 N N . THR A 1 166 ? 12.129 15.447 -5.979 1.00 75.19 166 THR A N 1
ATOM 1372 C CA . THR A 1 166 ? 11.361 14.474 -5.185 1.00 75.19 166 THR A CA 1
ATOM 1373 C C . THR A 1 166 ? 11.294 14.848 -3.710 1.00 75.19 166 THR A C 1
ATOM 1375 O O . THR A 1 166 ? 12.287 15.104 -3.031 1.00 75.19 166 THR A O 1
ATOM 1378 N N . MET A 1 167 ? 10.079 14.783 -3.169 1.00 61.47 167 MET A N 1
ATOM 1379 C CA . MET A 1 167 ? 9.830 14.854 -1.734 1.00 61.47 167 MET A CA 1
ATOM 1380 C C . MET A 1 167 ? 10.192 13.508 -1.097 1.00 61.47 167 MET A C 1
ATOM 1382 O O . MET A 1 167 ? 9.346 12.621 -0.951 1.00 61.47 167 MET A O 1
ATOM 1386 N N . PHE A 1 168 ? 11.457 13.324 -0.720 1.00 63.16 168 PHE A N 1
ATOM 1387 C CA . PHE A 1 168 ? 11.822 12.191 0.130 1.00 63.16 168 PHE A CA 1
ATOM 1388 C C . PHE A 1 168 ? 11.102 12.309 1.469 1.00 63.16 168 PHE A C 1
ATOM 1390 O O . PHE A 1 168 ? 10.941 13.403 2.015 1.00 63.16 168 PHE A O 1
ATOM 1397 N N . ARG A 1 169 ? 10.689 11.167 2.029 1.00 60.06 169 ARG A N 1
ATOM 1398 C CA . ARG A 1 169 ? 10.150 11.134 3.390 1.00 60.06 169 ARG A CA 1
ATOM 1399 C C . ARG A 1 169 ? 11.207 11.695 4.338 1.00 60.06 169 ARG A C 1
ATOM 1401 O O . ARG A 1 169 ? 12.230 11.053 4.570 1.00 60.06 169 ARG A O 1
ATOM 1408 N N . LYS A 1 170 ? 10.956 12.895 4.863 1.00 65.31 170 LYS A N 1
ATOM 1409 C CA . LYS A 1 170 ? 11.743 13.465 5.955 1.00 65.31 170 LYS A CA 1
ATOM 1410 C C . LYS A 1 170 ? 11.646 12.513 7.156 1.00 65.31 170 LYS A C 1
ATOM 1412 O O . LYS A 1 170 ? 10.650 11.812 7.324 1.00 65.31 170 LYS A O 1
ATOM 1417 N N . ALA A 1 171 ? 12.671 12.501 8.008 1.00 70.38 171 ALA A N 1
ATOM 1418 C CA . ALA A 1 171 ? 12.622 11.779 9.285 1.00 70.38 171 ALA A CA 1
ATOM 1419 C C . ALA A 1 171 ? 11.579 12.369 10.260 1.00 70.38 171 ALA A C 1
ATOM 1421 O O . ALA A 1 171 ? 11.309 11.791 11.309 1.00 70.38 171 ALA A O 1
ATOM 1422 N N . ILE A 1 172 ? 11.000 13.515 9.898 1.00 75.06 172 ILE A N 1
ATOM 1423 C CA . ILE A 1 172 ? 9.960 14.219 10.632 1.00 75.06 172 ILE A CA 1
ATOM 1424 C C . ILE A 1 172 ? 8.599 13.600 10.262 1.00 75.06 172 ILE A C 1
ATOM 1426 O O . ILE A 1 172 ? 8.251 13.560 9.079 1.00 75.06 172 ILE A O 1
ATOM 1430 N N . PRO A 1 173 ? 7.829 13.093 11.241 1.00 71.69 173 PRO A N 1
ATOM 1431 C CA . PRO A 1 173 ? 6.566 12.394 10.994 1.00 71.69 173 PRO A CA 1
ATOM 1432 C C . PRO A 1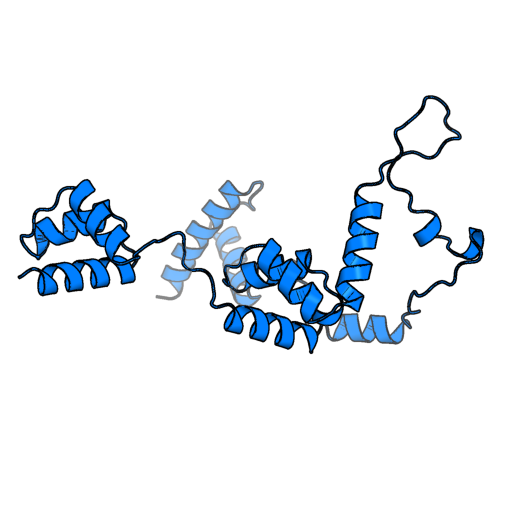 173 ? 5.397 13.327 10.643 1.00 71.69 173 PRO A C 1
ATOM 1434 O O . PRO A 1 173 ? 4.347 12.850 10.212 1.00 71.69 173 PRO A O 1
ATOM 1437 N N . CYS A 1 174 ? 5.553 14.634 10.846 1.00 78.00 174 CYS A N 1
ATOM 1438 C CA . CYS A 1 174 ? 4.526 15.648 10.642 1.00 78.00 174 CYS A CA 1
ATOM 1439 C C . CYS A 1 174 ? 5.130 16.936 10.063 1.00 78.00 174 CYS A C 1
ATOM 1441 O O . CYS A 1 174 ? 6.285 16.959 9.642 1.00 78.00 174 CYS A O 1
ATOM 1443 N N . ASP A 1 175 ? 4.324 17.992 10.026 1.00 84.75 175 ASP A N 1
ATOM 1444 C CA . ASP A 1 175 ? 4.788 19.340 9.719 1.00 84.75 175 ASP A CA 1
ATOM 1445 C C . ASP A 1 175 ? 5.914 19.785 10.676 1.00 84.75 175 ASP A C 1
ATOM 1447 O O . ASP A 1 175 ? 5.973 19.317 11.817 1.00 84.75 175 ASP A O 1
ATOM 1451 N N . GLU A 1 176 ? 6.816 20.639 10.191 1.00 84.94 176 GLU A N 1
ATOM 1452 C CA . GLU A 1 176 ? 8.028 21.066 10.905 1.00 84.94 176 GLU A CA 1
ATOM 1453 C C . GLU A 1 176 ? 7.685 21.896 12.150 1.00 84.94 176 GLU A C 1
ATOM 1455 O O . GLU A 1 176 ? 8.179 21.590 13.233 1.00 84.94 176 GLU A O 1
ATOM 1460 N N . ASP A 1 177 ? 6.726 22.821 12.041 1.00 86.50 177 ASP A N 1
ATOM 1461 C CA . ASP A 1 177 ? 6.287 23.649 13.170 1.00 86.50 177 ASP A CA 1
ATOM 1462 C C . ASP A 1 177 ? 5.589 22.791 14.238 1.00 86.50 177 ASP A C 1
ATOM 1464 O O . ASP A 1 177 ? 5.812 22.940 15.441 1.00 86.50 177 ASP A O 1
ATOM 1468 N N . ILE A 1 178 ? 4.759 21.835 13.801 1.00 86.75 178 ILE A N 1
ATOM 1469 C CA . ILE A 1 178 ? 4.078 20.893 14.703 1.00 86.75 178 ILE A CA 1
ATOM 1470 C C . ILE A 1 178 ? 5.094 19.983 15.399 1.00 86.75 178 ILE A C 1
ATOM 1472 O O . ILE A 1 178 ? 4.938 19.669 16.581 1.00 86.75 178 ILE A O 1
ATOM 1476 N N . TYR A 1 179 ? 6.127 19.546 14.681 1.00 88.00 179 TYR A N 1
ATOM 1477 C CA . TYR A 1 179 ? 7.177 18.711 15.246 1.00 88.00 179 TYR A CA 1
ATOM 1478 C C . TYR A 1 179 ? 7.969 19.457 16.319 1.00 88.00 179 TYR A C 1
ATOM 1480 O O . TYR A 1 179 ? 8.191 18.903 17.396 1.00 88.00 179 TYR A O 1
ATOM 1488 N N . ASP A 1 180 ? 8.328 20.713 16.065 1.00 89.38 180 ASP A N 1
ATOM 1489 C CA . ASP A 1 180 ? 9.044 21.547 17.027 1.00 89.38 180 ASP A CA 1
ATOM 1490 C C . ASP A 1 180 ? 8.212 21.796 18.290 1.00 89.38 180 ASP A C 1
ATOM 1492 O O . ASP A 1 180 ? 8.723 21.645 19.402 1.00 89.38 180 ASP A O 1
ATOM 1496 N N . ILE A 1 181 ? 6.910 22.071 18.146 1.00 88.38 181 ILE A N 1
ATOM 1497 C CA . ILE A 1 181 ? 5.987 22.189 19.286 1.00 88.38 181 ILE A CA 1
ATOM 1498 C C . ILE A 1 181 ? 5.952 20.884 20.091 1.00 88.38 181 ILE A C 1
ATOM 1500 O O . ILE A 1 181 ? 6.113 20.910 21.311 1.00 88.38 181 ILE A O 1
ATOM 1504 N N . CYS A 1 182 ? 5.790 19.735 19.426 1.00 88.38 182 CYS A N 1
ATOM 1505 C CA . CYS A 1 182 ? 5.815 18.429 20.085 1.00 88.38 182 CYS A CA 1
ATOM 1506 C C . CYS A 1 182 ? 7.130 18.202 20.846 1.00 88.38 182 CYS A C 1
ATOM 1508 O O . CYS A 1 182 ? 7.109 17.763 21.994 1.00 88.38 182 CYS A O 1
ATOM 1510 N N . MET A 1 183 ? 8.273 18.525 20.236 1.00 88.25 183 MET A N 1
ATOM 1511 C CA . MET A 1 183 ? 9.588 18.365 20.857 1.00 88.25 183 MET A CA 1
ATOM 1512 C C . MET A 1 183 ? 9.760 19.259 22.086 1.00 88.25 183 MET A C 1
ATOM 1514 O O . MET A 1 183 ? 10.260 18.793 23.111 1.00 88.25 183 MET A O 1
ATOM 1518 N N . LEU A 1 184 ? 9.318 20.516 22.016 1.00 89.62 184 LEU A N 1
ATOM 1519 C CA . LEU A 1 184 ? 9.342 21.436 23.153 1.00 89.62 184 LEU A CA 1
ATOM 1520 C C . LEU A 1 184 ? 8.463 20.928 24.302 1.00 89.62 184 LEU A C 1
ATOM 1522 O O . LEU A 1 184 ? 8.932 20.878 25.438 1.00 89.62 184 LEU A O 1
ATOM 1526 N N . LEU A 1 185 ? 7.246 20.463 24.006 1.00 88.44 185 LEU A N 1
ATOM 1527 C CA . LEU A 1 185 ? 6.333 19.896 25.005 1.00 88.44 185 LEU A CA 1
ATOM 1528 C C . LEU A 1 185 ? 6.883 18.622 25.648 1.00 88.44 185 LEU A C 1
ATOM 1530 O O . LEU A 1 185 ? 6.695 18.399 26.845 1.00 88.44 185 LEU A O 1
ATOM 1534 N N . MET A 1 186 ? 7.581 17.788 24.876 1.00 90.81 186 MET A N 1
ATOM 1535 C CA . MET A 1 186 ? 8.261 16.613 25.415 1.00 90.81 186 MET A CA 1
ATOM 1536 C C . MET A 1 186 ? 9.392 16.994 26.367 1.00 90.81 186 MET A C 1
ATOM 1538 O O . MET A 1 186 ? 9.528 16.373 27.418 1.00 90.81 186 MET A O 1
ATOM 1542 N N . ILE A 1 187 ? 10.184 18.016 26.030 1.00 91.50 187 ILE A N 1
ATOM 1543 C CA . ILE A 1 187 ? 11.265 18.507 26.893 1.00 91.50 187 ILE A CA 1
ATOM 1544 C C . ILE A 1 187 ? 10.693 19.107 28.182 1.00 91.50 187 ILE A C 1
ATOM 1546 O O . ILE A 1 187 ? 11.170 18.776 29.267 1.00 91.50 187 ILE A O 1
ATOM 1550 N N . GLU A 1 188 ? 9.669 19.953 28.072 1.00 88.44 188 GLU A N 1
ATOM 1551 C CA . GLU A 1 188 ? 9.051 20.646 29.207 1.00 88.44 188 GLU A CA 1
ATOM 1552 C C . GLU A 1 188 ? 8.419 19.671 30.207 1.00 88.44 188 GLU A C 1
ATOM 1554 O O . GLU A 1 188 ? 8.636 19.787 31.413 1.00 88.44 188 GLU A O 1
ATOM 1559 N N . ASN A 1 189 ? 7.715 18.653 29.707 1.00 85.19 189 ASN A N 1
ATOM 1560 C CA . ASN A 1 189 ? 7.049 17.651 30.541 1.00 85.19 189 ASN A CA 1
ATOM 1561 C C . ASN A 1 189 ? 7.926 16.421 30.842 1.00 85.19 189 ASN A C 1
ATOM 1563 O O . ASN A 1 189 ? 7.430 15.426 31.370 1.00 85.19 189 ASN A O 1
ATOM 1567 N N . ALA A 1 190 ? 9.222 16.466 30.508 1.00 86.56 190 ALA A N 1
ATOM 1568 C CA . ALA A 1 190 ? 10.173 15.363 30.678 1.00 86.56 190 ALA A CA 1
ATOM 1569 C C . ALA A 1 190 ? 9.699 14.019 30.074 1.00 86.56 190 ALA A C 1
ATOM 1571 O O . ALA A 1 190 ? 9.994 12.939 30.598 1.00 86.56 190 ALA A O 1
ATOM 1572 N N . MET A 1 191 ? 8.975 14.080 28.954 1.00 85.94 191 MET A N 1
ATOM 1573 C CA . MET A 1 191 ? 8.499 12.909 28.224 1.00 85.94 191 MET A CA 1
ATOM 1574 C C . MET A 1 191 ? 9.642 12.254 27.445 1.00 85.94 191 MET A C 1
ATOM 1576 O O . MET A 1 191 ? 10.514 12.915 26.879 1.00 85.94 191 MET A O 1
ATOM 1580 N N . GLN A 1 192 ? 9.636 10.924 27.397 1.00 85.81 192 GLN A N 1
ATOM 1581 C CA . GLN A 1 192 ? 10.669 10.157 26.707 1.00 85.81 192 GLN A CA 1
ATOM 1582 C C . GLN A 1 192 ? 10.267 9.816 25.277 1.00 85.81 192 GLN A C 1
ATOM 1584 O O . GLN A 1 192 ? 9.099 9.584 24.971 1.00 85.81 192 GLN A O 1
ATOM 1589 N N . TYR A 1 193 ? 11.273 9.709 24.410 1.00 84.75 193 TYR A N 1
ATOM 1590 C CA . TYR A 1 193 ? 11.072 9.209 23.059 1.00 84.75 193 TYR A CA 1
ATOM 1591 C C . TYR A 1 193 ? 10.632 7.733 23.094 1.00 84.75 193 TYR A C 1
ATOM 1593 O O . TYR A 1 193 ? 11.218 6.935 23.837 1.00 84.75 193 TYR A O 1
ATOM 1601 N N . PRO A 1 194 ? 9.614 7.336 22.314 1.00 88.00 194 PRO A N 1
ATOM 1602 C CA . PRO A 1 194 ? 9.035 6.008 22.419 1.00 88.00 194 PRO A CA 1
ATOM 1603 C C . PRO A 1 194 ? 9.983 4.943 21.860 1.00 88.00 194 PRO A C 1
ATOM 1605 O O . PRO A 1 194 ? 10.568 5.102 20.791 1.00 88.00 194 PRO A O 1
ATOM 1608 N N . THR A 1 195 ? 10.112 3.825 22.577 1.00 89.44 195 THR A N 1
ATOM 1609 C CA . THR A 1 195 ? 10.944 2.677 22.169 1.00 89.44 195 THR A CA 1
ATOM 1610 C C . THR A 1 195 ? 10.154 1.545 21.514 1.00 89.44 195 THR A C 1
ATOM 1612 O O . THR A 1 195 ? 10.745 0.631 20.942 1.00 89.44 195 THR A O 1
ATOM 1615 N N . ASP A 1 196 ? 8.824 1.603 21.581 1.00 90.06 196 ASP A N 1
ATOM 1616 C CA . ASP A 1 196 ? 7.913 0.642 20.971 1.00 90.06 196 ASP A CA 1
ATOM 1617 C C . ASP A 1 196 ? 6.650 1.339 20.436 1.00 90.06 196 ASP A C 1
ATOM 1619 O O . ASP A 1 196 ? 6.378 2.504 20.735 1.00 90.06 196 ASP A O 1
ATOM 1623 N N . ALA A 1 197 ? 5.881 0.618 19.616 1.00 85.75 197 ALA A N 1
ATOM 1624 C CA . ALA A 1 197 ? 4.703 1.160 18.943 1.00 85.75 197 ALA A CA 1
ATOM 1625 C C . ALA A 1 197 ? 3.555 1.533 19.900 1.00 85.75 197 ALA A C 1
ATOM 1627 O O . ALA A 1 197 ? 2.759 2.407 19.562 1.00 85.75 197 ALA A O 1
ATOM 1628 N N . TYR A 1 198 ? 3.456 0.895 21.071 1.00 85.69 198 TYR A N 1
ATOM 1629 C CA . TYR A 1 198 ? 2.408 1.197 22.049 1.00 85.69 198 TYR A CA 1
ATOM 1630 C C . TYR A 1 198 ? 2.728 2.499 22.782 1.00 85.69 198 TYR A C 1
ATOM 1632 O O . TYR A 1 198 ? 1.900 3.403 22.797 1.00 85.69 198 TYR A O 1
ATOM 1640 N N . LYS A 1 199 ? 3.970 2.660 23.250 1.00 87.69 199 LYS A N 1
ATOM 1641 C CA . LYS A 1 199 ? 4.447 3.917 23.845 1.00 87.69 199 LYS A CA 1
ATOM 1642 C C . LYS A 1 199 ? 4.387 5.086 22.868 1.00 87.69 199 LYS A C 1
ATOM 1644 O O . LYS A 1 199 ? 4.132 6.210 23.278 1.00 87.69 199 LYS A O 1
ATOM 1649 N N . ALA A 1 200 ? 4.620 4.832 21.579 1.00 86.19 200 ALA A N 1
ATOM 1650 C CA . ALA A 1 200 ? 4.481 5.857 20.549 1.00 86.19 200 ALA A CA 1
ATOM 1651 C C . ALA A 1 200 ? 3.032 6.342 20.414 1.00 86.19 200 ALA A C 1
ATOM 1653 O O . ALA A 1 200 ? 2.799 7.534 20.228 1.00 86.19 200 ALA A O 1
ATOM 1654 N N . LEU A 1 201 ? 2.063 5.428 20.528 1.00 86.56 201 LEU A N 1
ATOM 1655 C CA . LEU A 1 201 ? 0.646 5.774 20.515 1.00 86.56 201 LEU A CA 1
ATOM 1656 C C . LEU A 1 201 ? 0.250 6.556 21.772 1.00 86.56 201 LEU A C 1
ATOM 1658 O O . LEU A 1 201 ? -0.456 7.554 21.651 1.00 86.56 201 LEU A O 1
ATOM 1662 N N . ASP A 1 202 ? 0.719 6.129 22.944 1.00 87.88 202 ASP A N 1
ATOM 1663 C CA . ASP A 1 202 ? 0.440 6.809 24.213 1.00 87.88 202 ASP A CA 1
ATOM 1664 C C . ASP A 1 202 ? 0.973 8.250 24.190 1.00 87.88 202 ASP A C 1
ATOM 1666 O O . ASP A 1 202 ? 0.218 9.190 24.439 1.00 87.88 202 ASP A O 1
ATOM 1670 N N . LEU A 1 203 ? 2.228 8.433 23.761 1.00 89.56 203 LEU A N 1
ATOM 1671 C CA . LEU A 1 203 ? 2.837 9.753 23.589 1.00 89.56 203 LEU A CA 1
ATOM 1672 C C . LEU A 1 203 ? 2.064 10.622 22.584 1.00 89.56 203 LEU A C 1
ATOM 1674 O O . LEU A 1 203 ? 1.874 11.812 22.815 1.00 89.56 203 LEU A O 1
ATOM 1678 N N . TYR A 1 204 ? 1.599 10.044 21.471 1.00 89.12 204 TYR A N 1
ATOM 1679 C CA . TYR A 1 204 ? 0.794 10.775 20.490 1.00 89.12 204 TYR A CA 1
ATOM 1680 C C . TYR A 1 204 ? -0.526 11.278 21.084 1.00 89.12 204 TYR A C 1
ATOM 1682 O O . TYR A 1 204 ? -0.926 12.408 20.807 1.00 89.12 204 TYR A O 1
ATOM 1690 N N . LEU A 1 205 ? -1.214 10.454 21.879 1.00 88.75 205 LEU A N 1
ATOM 1691 C CA . LEU A 1 205 ? -2.474 10.847 22.510 1.00 88.75 205 LEU A CA 1
ATOM 1692 C C . LEU A 1 205 ? -2.257 11.981 23.518 1.00 88.75 205 LEU A C 1
ATOM 1694 O O . LEU A 1 205 ? -3.014 12.947 23.505 1.00 88.75 205 LEU A O 1
ATOM 1698 N N . GLU A 1 206 ? -1.203 11.895 24.327 1.00 89.31 206 GLU A N 1
ATOM 1699 C CA . GLU A 1 206 ? -0.853 12.915 25.322 1.00 89.31 206 GLU A CA 1
ATOM 1700 C C . GLU A 1 206 ? -0.439 14.247 24.674 1.00 89.31 206 GLU A C 1
ATOM 1702 O O . GLU A 1 206 ? -0.963 15.311 25.019 1.00 89.31 206 GLU A O 1
ATOM 1707 N N . LEU A 1 207 ? 0.430 14.198 23.659 1.00 88.88 207 LEU A N 1
ATOM 1708 C CA . LEU A 1 207 ? 0.823 15.380 22.886 1.00 88.88 207 LEU A CA 1
ATOM 1709 C C . LEU A 1 207 ? -0.360 16.014 22.154 1.00 88.88 207 LEU A C 1
ATOM 1711 O O . LEU A 1 207 ? -0.469 17.233 22.062 1.00 88.88 207 LEU A O 1
ATOM 1715 N N . ARG A 1 208 ? -1.279 15.201 21.634 1.00 89.12 208 ARG A N 1
ATOM 1716 C CA . ARG A 1 208 ? -2.456 15.711 20.933 1.00 89.12 208 ARG A CA 1
ATOM 1717 C C . ARG A 1 208 ? -3.389 16.476 21.867 1.00 89.12 208 ARG A C 1
ATOM 1719 O O . ARG A 1 208 ? -3.866 17.536 21.473 1.00 89.12 208 ARG A O 1
ATOM 1726 N N . GLU A 1 209 ? -3.674 15.947 23.054 1.00 88.25 209 GLU A N 1
ATOM 1727 C CA . GLU A 1 209 ? -4.540 16.631 24.023 1.00 88.25 209 GLU A CA 1
ATOM 1728 C C . GLU A 1 209 ? -3.897 17.938 24.503 1.00 88.25 209 GLU A C 1
ATOM 1730 O O . GLU A 1 209 ? -4.540 18.983 24.456 1.00 88.25 209 GLU A O 1
ATOM 1735 N N . THR A 1 210 ? -2.605 17.919 24.843 1.00 86.81 210 THR A N 1
ATOM 1736 C CA . THR A 1 210 ? -1.877 19.128 25.278 1.00 86.81 210 THR A CA 1
ATOM 1737 C C . THR A 1 210 ? -1.828 20.210 24.197 1.00 86.81 210 THR A C 1
ATOM 1739 O O . THR A 1 210 ? -2.092 21.379 24.476 1.00 86.81 210 THR A O 1
ATOM 1742 N N . ILE A 1 211 ? -1.578 19.845 22.937 1.00 87.25 211 ILE A N 1
ATOM 1743 C CA . ILE A 1 211 ? -1.607 20.800 21.817 1.00 87.25 211 ILE A CA 1
ATOM 1744 C C . ILE A 1 211 ? -3.017 21.364 21.603 1.00 87.25 211 ILE A C 1
ATOM 1746 O O . ILE A 1 211 ? -3.171 22.561 21.355 1.00 87.25 211 ILE A O 1
ATOM 1750 N N . LEU A 1 212 ? -4.057 20.530 21.708 1.00 87.19 212 LEU A N 1
ATOM 1751 C CA . LEU A 1 212 ? -5.443 20.987 21.588 1.00 87.19 212 LEU A CA 1
ATOM 1752 C C . LEU A 1 212 ? -5.853 21.929 22.723 1.00 87.19 212 LEU A C 1
ATOM 1754 O O . LEU A 1 212 ? -6.693 22.793 22.486 1.00 87.19 212 LEU A O 1
ATOM 1758 N N . GLU A 1 213 ? -5.285 21.783 23.921 1.00 86.12 213 GLU A N 1
ATOM 1759 C CA . GLU A 1 213 ? -5.487 22.719 25.031 1.00 86.12 213 GLU A CA 1
ATOM 1760 C C . GLU A 1 213 ? -4.787 24.063 24.799 1.00 86.12 213 GLU A C 1
ATOM 1762 O O . GLU A 1 213 ? -5.379 25.100 25.082 1.00 86.12 213 GLU A O 1
ATOM 1767 N N . ILE A 1 214 ? -3.572 24.064 24.241 1.00 81.88 214 ILE A N 1
ATOM 1768 C CA . ILE A 1 214 ? -2.807 25.292 23.948 1.00 81.88 214 ILE A CA 1
ATOM 1769 C C . ILE A 1 214 ? -3.439 26.106 22.809 1.00 81.88 214 ILE A C 1
ATOM 1771 O O . ILE A 1 214 ? -3.377 27.333 22.810 1.00 81.88 214 ILE A O 1
ATOM 1775 N N . LEU A 1 215 ? -4.037 25.430 21.825 1.00 76.06 215 LEU A N 1
ATOM 1776 C CA . LEU A 1 215 ? -4.679 26.061 20.664 1.00 76.06 215 LEU A CA 1
ATOM 1777 C C . LEU A 1 215 ? -6.129 26.506 20.921 1.00 76.06 215 LEU A C 1
ATOM 1779 O O . LEU A 1 215 ? -6.795 26.971 19.989 1.00 76.06 215 LEU A O 1
ATOM 1783 N N . ARG A 1 216 ? -6.634 26.324 22.144 1.00 67.31 216 ARG A N 1
ATOM 1784 C CA . ARG A 1 216 ? -8.001 26.661 22.546 1.00 67.31 216 ARG A CA 1
ATOM 1785 C C . ARG A 1 216 ? -8.092 28.052 23.157 1.00 67.31 216 ARG A C 1
ATOM 1787 O O . ARG A 1 216 ? -9.119 28.711 22.878 1.00 67.31 216 ARG A O 1
#

Radius of gyration: 27.44 Å; chains: 1; bounding box: 76×56×56 Å

pLDDT: mean 81.14, std 7.5, range [53.91, 91.5]

Organism: Lottia gigantea (NCBI:txid225164)

Foldseek 3Di:
DVVVLLVLLVVCLVVVDDLVRSQVCCCPPVVDHDDSVRSVVSCVVVVSDPVPPADDLVVLLVLQVVLCVDVSVLDALVVSCVVCVVVVHDDDSVSSLVSCCVVPVVSNVVVVVVVVQVPDFAPDDPDPPDDTGRPCCCVVPVVVVVHDHPDDDDDVVNVVVCVVVDDDDDPQPDDPVLSVLLVVVCVVVVNDDDPDPVSVVVSVVVSVVVVVVVVD